Protein AF-0000000080186087 (afdb_homodimer)

Organism: NCBI:txid1233

Sequence (260 aa):
MANQFELRGHHIEVHYTIGGNPGFTALTYKDEFISRAFKPGDIHTDHTALGSLVSVRLVERSTDNYTVFAFLLPEIEVPPDQTGDFTTVGIHQEYKGKGSVSIPYSPLSIPTTWHPFVMHGTAKNVVVALMANQFELRGHHIEVHYTIGGNPGFTALTYKDEFISRAFKPGDIHTDHTALGSLVSVRLVERSTDNYTVFAFLLPEIEVPPDQTGDFTTVGIHQEYKGKGSVSIPYSPLSIPTTWHPFVMHGTAKNVVVAL

Secondary structure (DSSP, 8-state):
---EEEEEETTEEEEEE--SSGGG-EEEEE-SS-EEEE-GGG-EEEEETTEEEEEEEEE-SSSS-EEEEEEEE------TT-EEEEEEEEEEEEE--TTS--S---TTS--EEEEEEEEEEEEE------/---EEEEEETTEEEEEE--SSGGG-EEEEE-SS-EEEE-GGG-EEEEETTEEEEEEEEE-SSSS-EEEEEEEE------TT-EEEEEEEEEEEEE--TTS--S---TTS--EEEEEEEEEEEEE------

pLDDT: mean 82.55, std 17.37, range [38.22, 98.5]

Solvent-accessible surface area (backbone atoms only — not comparable to full-atom values): 13955 Å² total; per-residue (Å²): 99,44,32,35,36,40,38,39,38,93,70,30,40,37,40,39,35,56,40,85,61,81,83,49,28,38,36,37,42,33,46,93,84,48,74,48,75,40,50,53,92,53,54,44,77,30,76,46,98,79,25,34,39,37,34,37,73,50,73,49,81,93,53,76,39,39,33,36,40,33,35,47,42,60,77,47,45,25,59,77,87,35,77,36,79,49,58,32,43,35,36,40,40,36,37,45,38,77,83,72,60,74,66,85,52,60,90,56,41,67,56,49,48,66,48,61,42,63,26,43,31,39,30,24,20,71,87,72,81,128,97,43,31,34,36,41,36,37,38,92,69,29,40,36,40,38,34,58,41,73,72,89,78,50,30,37,37,36,42,32,46,93,83,48,76,48,76,40,51,56,93,54,53,43,76,30,77,43,98,76,25,34,39,38,35,38,71,53,72,50,84,91,54,76,40,40,32,35,41,32,34,48,42,62,78,46,46,26,59,76,88,35,78,36,79,48,58,32,44,34,36,39,39,35,38,46,39,76,84,73,60,73,66,85,53,55,90,58,40,67,55,47,48,67,49,60,42,63,24,44,30,40,30,23,20,71,87,72,81,130

Radius of gyration: 19.45 Å; Cα contacts (8 Å, |Δi|>4): 657; chains: 2; bounding box: 53×56×46 Å

Nearest PDB structures (foldseek):
  6agb-assembly1_G  TM=5.547E-01  e=6.966E+00  Saccharomyces cerevisiae S288C
  1vcy-assembly1_A  TM=4.066E-01  e=4.828E+00  Volvariella volvacea
  6yfu-assembly1_AA  TM=2.913E-01  e=2.859E+00  Wenzhou levi-like virus 4
  5jjd-assembly1_B  TM=2.018E-01  e=8.571E-01  Homo sapiens
  1wub-assembly1_A  TM=2.269E-01  e=1.881E+00  Thermus thermophilus

Structure (mmCIF, N/CA/C/O backbone):
data_AF-0000000080186087-model_v1
#
loop_
_entity.id
_entity.type
_entity.pdbx_description
1 polymer 'Uncharacterized protein'
#
loop_
_atom_site.group_PDB
_atom_site.id
_atom_site.type_symbol
_atom_site.label_atom_id
_atom_site.label_alt_id
_atom_site.label_comp_id
_atom_site.label_asym_id
_atom_site.label_entity_id
_atom_site.label_seq_id
_atom_site.pdbx_PDB_ins_code
_atom_site.Cartn_x
_atom_site.Cartn_y
_atom_site.Cartn_z
_atom_site.occupancy
_atom_site.B_iso_or_equiv
_atom_site.auth_seq_id
_atom_site.auth_comp_id
_atom_site.auth_asym_id
_atom_site.auth_atom_id
_atom_site.pdbx_PDB_model_num
ATOM 1 N N . MET A 1 1 ? 6.102 15.273 15.602 1 77.81 1 MET A N 1
ATOM 2 C CA . MET A 1 1 ? 5.504 14.516 14.5 1 77.81 1 MET A CA 1
ATOM 3 C C . MET A 1 1 ? 4.09 15.008 14.211 1 77.81 1 MET A C 1
ATOM 5 O O . MET A 1 1 ? 3.367 15.414 15.117 1 77.81 1 MET A O 1
ATOM 9 N N . ALA A 1 2 ? 3.781 14.961 12.977 1 86.75 2 ALA A N 1
ATOM 10 C CA . ALA A 1 2 ? 2.463 15.438 12.57 1 86.75 2 ALA A CA 1
ATOM 11 C C . ALA A 1 2 ? 1.358 14.539 13.117 1 86.75 2 ALA A C 1
ATOM 13 O O . ALA A 1 2 ? 1.547 13.328 13.258 1 86.75 2 ALA A O 1
ATOM 14 N N . ASN A 1 3 ? 0.205 15.172 13.492 1 89.94 3 ASN A N 1
ATOM 15 C CA . ASN A 1 3 ? -0.906 14.391 14.031 1 89.94 3 ASN A CA 1
ATOM 16 C C . ASN A 1 3 ? -2.219 14.734 13.328 1 89.94 3 ASN A C 1
ATOM 18 O O . ASN A 1 3 ? -3.271 14.195 13.68 1 89.94 3 ASN A O 1
ATOM 22 N N . GLN A 1 4 ? -2.215 15.609 12.5 1 92 4 GLN A N 1
ATOM 23 C CA . GLN A 1 4 ? -3.375 15.938 11.68 1 92 4 GLN A CA 1
ATOM 24 C C . GLN A 1 4 ? -3.033 15.875 10.195 1 92 4 GLN A C 1
ATOM 26 O O . GLN A 1 4 ? -2.02 16.438 9.766 1 92 4 GLN A O 1
ATOM 31 N N . PHE A 1 5 ? -3.918 15.312 9.453 1 94.62 5 PHE A N 1
ATOM 32 C CA . PHE A 1 5 ? -3.652 15.094 8.031 1 94.62 5 PHE A CA 1
ATOM 33 C C . PHE A 1 5 ? -4.906 15.336 7.203 1 94.62 5 PHE A C 1
ATOM 35 O O . PHE A 1 5 ? -6.008 14.961 7.609 1 94.62 5 PHE A O 1
ATOM 42 N N . GLU A 1 6 ? -4.73 15.977 6.125 1 96.38 6 GLU A N 1
ATOM 43 C CA . GLU A 1 6 ? -5.742 16.094 5.082 1 96.38 6 GLU A CA 1
ATOM 44 C C . GLU A 1 6 ? -5.234 15.555 3.75 1 96.38 6 GLU A C 1
ATOM 46 O O . GLU A 1 6 ? -4.18 15.969 3.268 1 96.38 6 GLU A O 1
ATOM 51 N N . LEU A 1 7 ? -5.953 14.633 3.213 1 97.81 7 LEU A N 1
ATOM 52 C CA . LEU A 1 7 ? -5.562 14.016 1.952 1 97.81 7 LEU A CA 1
ATOM 53 C C . LEU A 1 7 ? -6.641 14.211 0.891 1 97.81 7 LEU A C 1
ATOM 55 O O . LEU A 1 7 ? -7.832 14.133 1.189 1 97.81 7 LEU A O 1
ATOM 59 N N . ARG A 1 8 ? -6.141 14.438 -0.344 1 98.12 8 ARG A N 1
ATOM 60 C CA . ARG A 1 8 ? -7.035 14.547 -1.491 1 98.12 8 ARG A CA 1
ATOM 61 C C . ARG A 1 8 ? -6.465 13.82 -2.701 1 98.12 8 ARG A C 1
ATOM 63 O O . ARG A 1 8 ? -5.258 13.844 -2.939 1 98.12 8 ARG A O 1
ATOM 70 N N . GLY A 1 9 ? -7.324 13.234 -3.395 1 97.31 9 GLY A N 1
ATOM 71 C CA . GLY A 1 9 ? -6.965 12.531 -4.617 1 97.31 9 GLY A CA 1
ATOM 72 C C . GLY A 1 9 ? -8.078 11.641 -5.145 1 97.31 9 GLY A C 1
ATOM 73 O O . GLY A 1 9 ? -8.836 11.062 -4.363 1 97.31 9 GLY A O 1
ATOM 74 N N . HIS A 1 10 ? -8.195 11.555 -6.492 1 96.5 10 HIS A N 1
ATOM 75 C CA . HIS A 1 10 ? -9.164 10.672 -7.125 1 96.5 10 HIS A CA 1
ATOM 76 C C . HIS A 1 10 ? -10.578 10.969 -6.645 1 96.5 10 HIS A C 1
ATOM 78 O O . HIS A 1 10 ? -11.352 10.055 -6.344 1 96.5 10 HIS A O 1
ATOM 84 N N . HIS A 1 11 ? -10.93 12.211 -6.379 1 96.94 11 HIS A N 1
ATOM 85 C CA . HIS A 1 11 ? -12.227 12.711 -5.934 1 96.94 11 HIS A CA 1
ATOM 86 C C . HIS A 1 11 ? -12.547 12.234 -4.523 1 96.94 11 HIS A C 1
ATOM 88 O O . HIS A 1 11 ? -13.719 12.031 -4.18 1 96.94 11 HIS A O 1
ATOM 94 N N . ILE A 1 12 ? -11.477 11.953 -3.816 1 97.94 12 ILE A N 1
ATOM 95 C CA . ILE A 1 12 ? -11.609 11.516 -2.432 1 97.94 12 ILE A CA 1
ATOM 96 C C . ILE A 1 12 ? -10.953 12.531 -1.504 1 97.94 12 ILE A C 1
ATOM 98 O O . ILE A 1 12 ? -9.891 13.07 -1.817 1 97.94 12 ILE A O 1
ATOM 102 N N . GLU A 1 13 ? -11.602 12.766 -0.454 1 98.5 13 GLU A N 1
ATOM 103 C CA . GLU A 1 13 ? -11.047 13.594 0.618 1 98.5 13 GLU A CA 1
ATOM 104 C C . GLU A 1 13 ? -11 12.82 1.935 1 98.5 13 GLU A C 1
ATOM 106 O O . GLU A 1 13 ? -11.977 12.188 2.326 1 98.5 13 GLU A O 1
ATOM 111 N N . VAL A 1 14 ? -9.906 12.898 2.6 1 98.31 14 VAL A N 1
ATOM 112 C CA . VAL A 1 14 ? -9.719 12.211 3.873 1 98.31 14 VAL A CA 1
ATOM 113 C C . VAL A 1 14 ? -9.164 13.188 4.906 1 98.31 14 VAL A C 1
ATOM 115 O O . VAL A 1 14 ? -8.219 13.93 4.625 1 98.31 14 VAL A O 1
ATOM 118 N N . HIS A 1 15 ? -9.727 13.203 6.016 1 96.94 15 HIS A N 1
ATOM 119 C CA . HIS A 1 15 ? -9.188 13.883 7.184 1 96.94 15 HIS A CA 1
ATOM 120 C C . HIS A 1 15 ? -8.844 12.891 8.289 1 96.94 15 HIS A C 1
ATOM 122 O O . HIS A 1 15 ? -9.688 12.094 8.703 1 96.94 15 HIS A O 1
ATOM 128 N N . TYR A 1 16 ? -7.66 12.984 8.656 1 95.88 16 TYR A N 1
ATOM 129 C CA . TYR A 1 16 ? -7.184 12.047 9.664 1 95.88 16 TYR A CA 1
ATOM 130 C C . TYR A 1 16 ? -6.453 12.781 10.781 1 95.88 16 TYR A C 1
ATOM 132 O O . TYR A 1 16 ? -5.559 13.586 10.523 1 95.88 16 TYR A O 1
ATOM 140 N N . THR A 1 17 ? -6.84 12.484 11.992 1 92.19 17 THR A N 1
ATOM 141 C CA . THR A 1 17 ? -6.203 13.062 13.18 1 92.19 17 THR A CA 1
ATOM 142 C C . THR A 1 17 ? -5.785 11.969 14.156 1 92.19 17 THR A C 1
ATOM 144 O O . THR A 1 17 ? -6.547 11.031 14.414 1 92.19 17 THR A O 1
ATOM 147 N N . ILE A 1 18 ? -4.547 12.086 14.539 1 88.12 18 ILE A N 1
ATOM 148 C CA . ILE A 1 18 ? -4.02 11.16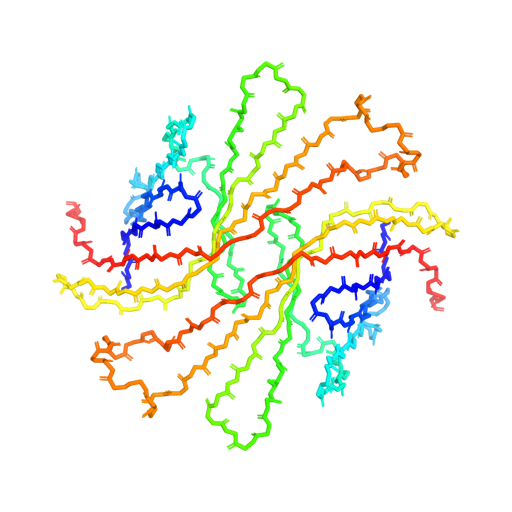4 15.539 1 88.12 18 ILE A CA 1
ATOM 149 C C . ILE A 1 18 ? -4.023 11.836 16.906 1 88.12 18 ILE A C 1
ATOM 151 O O . ILE A 1 18 ? -3.377 12.875 17.109 1 88.12 18 ILE A O 1
ATOM 155 N N . GLY A 1 19 ? -5.008 11.516 17.734 1 73.94 19 GLY A N 1
ATOM 156 C CA . GLY A 1 19 ? -5.207 12.188 19.016 1 73.94 19 GLY A CA 1
ATOM 157 C C . GLY A 1 19 ? -4.215 11.766 20.078 1 73.94 19 GLY A C 1
ATOM 158 O O . GLY A 1 19 ? -3.625 10.688 19.984 1 73.94 19 GLY A O 1
ATOM 159 N N . GLY A 1 20 ? -3.498 12.648 20.812 1 58.12 20 GLY A N 1
ATOM 160 C CA . GLY A 1 20 ? -2.744 12.383 22.031 1 58.12 20 GLY A CA 1
ATOM 161 C C . GLY A 1 20 ? -3.447 11.422 22.969 1 58.12 20 GLY A C 1
ATOM 162 O O . GLY A 1 20 ? -2.855 10.438 23.406 1 58.12 20 GLY A O 1
ATOM 163 N N . ASN A 1 21 ? -4.469 11.797 23.625 1 51.19 21 ASN A N 1
ATOM 164 C CA . ASN A 1 21 ? -5.195 10.859 24.469 1 51.19 21 ASN A CA 1
ATOM 165 C C . ASN A 1 21 ? -6.02 9.875 23.641 1 51.19 21 ASN A C 1
ATOM 167 O O . ASN A 1 21 ? -6.508 10.227 22.562 1 51.19 21 ASN A O 1
ATOM 171 N N . PRO A 1 22 ? -5.758 8.562 23.781 1 53.81 22 PRO A N 1
ATOM 172 C CA . PRO A 1 22 ? -6.383 7.508 22.984 1 53.81 22 PRO A CA 1
ATOM 173 C C . PRO A 1 22 ? -7.684 7.957 22.328 1 53.81 22 PRO A C 1
ATOM 175 O O . PRO A 1 22 ? -8 7.516 21.219 1 53.81 22 PRO A O 1
ATOM 178 N N . GLY A 1 23 ? -8.445 8.727 22.969 1 54.53 23 GLY A N 1
ATOM 179 C CA . GLY A 1 23 ? -9.844 8.898 22.609 1 54.53 23 GLY A CA 1
ATOM 180 C C . GLY A 1 23 ? -10.055 9.773 21.391 1 54.53 23 GLY A C 1
ATOM 181 O O . GLY A 1 23 ? -11.156 9.852 20.859 1 54.53 23 GLY A O 1
ATOM 182 N N . PHE A 1 24 ? -8.82 10.398 20.859 1 73.94 24 PHE A N 1
ATOM 183 C CA . PHE A 1 24 ? -9.312 11.375 19.891 1 73.94 24 PHE A CA 1
ATOM 184 C C . PHE A 1 24 ? -8.836 11.039 18.484 1 73.94 24 PHE A C 1
ATOM 186 O O . PHE A 1 24 ? -8.812 11.906 17.609 1 73.94 24 PHE A O 1
ATOM 193 N N . THR A 1 25 ? -8.469 9.859 18.156 1 87.12 25 THR A N 1
ATOM 194 C CA . THR A 1 25 ? -8.219 9.508 16.766 1 87.12 25 THR A CA 1
ATOM 195 C C . THR A 1 25 ? -9.516 9.484 15.961 1 87.12 25 THR A C 1
ATOM 197 O O . THR A 1 25 ? -10.523 8.945 16.422 1 87.12 25 THR A O 1
ATOM 200 N N . ALA A 1 26 ? -9.484 10.18 14.875 1 92.06 26 ALA A N 1
ATOM 201 C CA . ALA A 1 26 ? -10.672 10.227 14.016 1 92.06 26 ALA A CA 1
ATOM 202 C C . ALA A 1 26 ? -10.281 10.281 12.547 1 92.06 26 ALA A C 1
ATOM 204 O O . ALA A 1 26 ? -9.211 10.797 12.195 1 92.06 26 ALA A O 1
ATOM 205 N N . LEU A 1 27 ? -11.148 9.688 11.781 1 96.38 27 LEU A N 1
ATOM 206 C CA . LEU A 1 27 ? -10.953 9.695 10.336 1 96.38 27 LEU A CA 1
ATOM 207 C C . LEU A 1 27 ? -12.273 9.945 9.609 1 96.38 27 LEU A C 1
ATOM 209 O O . LEU A 1 27 ? -13.297 9.336 9.953 1 96.38 27 LEU A O 1
ATOM 213 N N . THR A 1 28 ? -12.242 10.898 8.75 1 97.25 28 THR A N 1
ATOM 214 C CA . THR A 1 28 ? -13.383 11.094 7.863 1 97.25 28 THR A CA 1
ATOM 215 C C . THR A 1 28 ? -13 10.805 6.414 1 97.25 28 THR A C 1
ATOM 217 O O . THR A 1 28 ? -11.93 11.211 5.957 1 97.25 28 THR A O 1
ATOM 220 N N . TYR A 1 29 ? -13.875 10.031 5.77 1 97.88 29 TYR A N 1
ATOM 221 C CA . TYR A 1 29 ? -13.758 9.703 4.355 1 97.88 29 TYR A CA 1
ATOM 222 C C . TYR A 1 29 ? -14.922 10.266 3.559 1 97.88 29 TYR A C 1
ATOM 224 O O . TYR A 1 29 ? -16.078 10.078 3.93 1 97.88 29 TYR A O 1
ATOM 232 N N . LYS A 1 30 ? -14.547 10.961 2.492 1 97.38 30 LYS A N 1
ATOM 233 C CA . LYS A 1 30 ? -15.578 11.5 1.606 1 97.38 30 LYS A CA 1
ATOM 234 C C . LYS A 1 30 ? -15.219 11.266 0.142 1 97.38 30 LYS A C 1
ATOM 236 O O . LYS A 1 30 ? -14.102 11.562 -0.284 1 97.38 30 LYS A O 1
ATOM 241 N N . ASP A 1 31 ? -16.141 10.625 -0.591 1 95.25 31 ASP A N 1
ATOM 242 C CA . ASP A 1 31 ? -16.031 10.594 -2.047 1 95.25 31 ASP A CA 1
ATOM 243 C C . ASP A 1 31 ? -17.297 11.172 -2.691 1 95.25 31 ASP A C 1
ATOM 245 O O . ASP A 1 31 ? -18.031 11.922 -2.055 1 95.25 31 ASP A O 1
ATOM 249 N N . GLU A 1 32 ? -17.484 10.961 -3.961 1 92.62 32 GLU A N 1
ATOM 250 C CA . GLU A 1 32 ? -18.609 11.547 -4.672 1 92.62 32 GLU A CA 1
ATOM 251 C C . GLU A 1 32 ? -19.938 10.977 -4.168 1 92.62 32 GLU A C 1
ATOM 253 O O . GLU A 1 32 ? -20.984 11.602 -4.32 1 92.62 32 GLU A O 1
ATOM 258 N N . PHE A 1 33 ? -19.844 9.906 -3.412 1 88.56 33 PHE A N 1
ATOM 259 C CA . PHE A 1 33 ? -21.078 9.188 -3.127 1 88.56 33 PHE A CA 1
ATOM 260 C C . PHE A 1 33 ? -21.312 9.094 -1.624 1 88.56 33 PHE A C 1
ATOM 262 O O . PHE A 1 33 ? -22.453 9.117 -1.168 1 88.56 33 PHE A O 1
ATOM 269 N N . ILE A 1 34 ? -20.203 9 -0.902 1 90.06 34 ILE A N 1
ATOM 270 C CA . ILE A 1 34 ? -20.422 8.742 0.517 1 90.06 34 ILE A CA 1
ATOM 271 C C . ILE A 1 34 ? -19.516 9.641 1.351 1 90.06 34 ILE A C 1
ATOM 273 O O . ILE A 1 34 ? -18.453 10.062 0.882 1 90.06 34 ILE A O 1
ATOM 277 N N . SER A 1 35 ? -19.938 10.023 2.545 1 94 35 SER A N 1
ATOM 278 C CA . SER A 1 35 ? -19.188 10.664 3.619 1 94 35 SER A CA 1
ATOM 279 C C . SER A 1 35 ? -19.312 9.875 4.922 1 94 35 SER A C 1
ATOM 281 O O . SER A 1 35 ? -20.406 9.688 5.438 1 94 35 SER A O 1
ATOM 283 N N . ARG A 1 36 ? -18.203 9.375 5.367 1 95 36 ARG A N 1
ATOM 284 C CA . ARG A 1 36 ? -18.219 8.516 6.551 1 95 36 ARG A CA 1
ATOM 285 C C . ARG A 1 36 ? -17.156 8.953 7.555 1 95 36 ARG A C 1
ATOM 287 O O . ARG A 1 36 ? -16.031 9.273 7.176 1 95 36 ARG A O 1
ATOM 294 N N . ALA A 1 37 ? -17.547 8.961 8.805 1 94.62 37 ALA A N 1
ATOM 295 C CA . ALA A 1 37 ? -16.625 9.18 9.906 1 94.62 37 ALA A CA 1
ATOM 296 C C . ALA A 1 37 ? -16.328 7.879 10.648 1 94.62 37 ALA A C 1
ATOM 298 O O . ALA A 1 37 ? -17.234 7.07 10.875 1 94.62 37 ALA A O 1
ATOM 299 N N . PHE A 1 38 ? -15.141 7.723 11.016 1 94.12 38 PHE A N 1
ATOM 300 C CA . PHE A 1 38 ? -14.719 6.508 11.703 1 94.12 38 PHE A CA 1
ATOM 301 C C . PHE A 1 38 ? -14.148 6.832 13.078 1 94.12 38 PHE A C 1
ATOM 303 O O . PHE A 1 38 ? -13.43 7.82 13.242 1 94.12 38 PHE A O 1
ATOM 310 N N . LYS A 1 39 ? -14.523 5.984 13.953 1 89.12 39 LYS A N 1
ATOM 311 C CA . LYS A 1 39 ? -14 6.086 15.312 1 89.12 39 LYS A CA 1
ATOM 312 C C . LYS A 1 39 ? -12.734 5.254 15.484 1 89.12 39 LYS A C 1
ATOM 314 O O . LYS A 1 39 ? -12.422 4.418 14.633 1 89.12 39 LYS A O 1
ATOM 319 N N . PRO A 1 40 ? -11.977 5.484 16.578 1 89 40 PRO A N 1
ATOM 320 C CA . PRO A 1 40 ? -10.703 4.797 16.781 1 89 40 PRO A CA 1
ATOM 321 C C . PRO A 1 40 ? -10.812 3.283 16.609 1 89 40 PRO A C 1
ATOM 323 O O . PRO A 1 40 ? -9.938 2.66 16 1 89 40 PRO A O 1
ATOM 326 N N . GLY A 1 41 ? -11.859 2.662 17.062 1 88.81 41 GLY A N 1
ATOM 327 C CA . GLY A 1 41 ? -12.023 1.22 16.984 1 88.81 41 GLY A CA 1
ATOM 328 C C . GLY A 1 41 ? -12.219 0.722 15.562 1 88.81 41 GLY A C 1
ATOM 329 O O . GLY A 1 41 ? -12.047 -0.467 15.289 1 88.81 41 GLY A O 1
ATOM 330 N N . ASP A 1 42 ? -12.508 1.638 14.633 1 91.38 42 ASP A N 1
ATOM 331 C CA . ASP A 1 42 ? -12.797 1.271 13.25 1 91.38 42 ASP A CA 1
ATOM 332 C C . ASP A 1 42 ? -11.586 1.536 12.352 1 91.38 42 ASP A C 1
ATOM 334 O O . ASP A 1 42 ? -11.594 1.182 11.172 1 91.38 42 ASP A O 1
ATOM 338 N N . ILE A 1 43 ? -10.617 2.191 12.922 1 94.12 43 ILE A N 1
ATOM 339 C CA . ILE A 1 43 ? -9.43 2.582 12.164 1 94.12 43 ILE A CA 1
ATOM 340 C C . ILE A 1 43 ? -8.289 1.615 12.461 1 94.12 43 ILE A C 1
ATOM 342 O O . ILE A 1 43 ? -7.918 1.419 13.617 1 94.12 43 ILE A O 1
ATOM 346 N N . HIS A 1 44 ? -7.781 0.986 11.43 1 94.75 44 HIS A N 1
ATOM 347 C CA . HIS A 1 44 ? -6.641 0.088 11.555 1 94.75 44 HIS A CA 1
ATOM 348 C C . HIS A 1 44 ? -5.352 0.762 11.094 1 94.7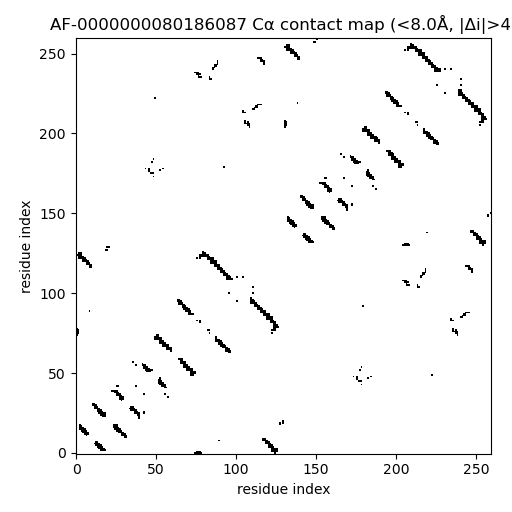5 44 HIS A C 1
ATOM 350 O O . HIS A 1 44 ? -5.324 1.398 10.039 1 94.75 44 HIS A O 1
ATOM 356 N N . THR A 1 45 ? -4.34 0.667 11.891 1 94.38 45 THR A N 1
ATOM 357 C CA . THR A 1 45 ? -3.041 1.222 11.531 1 94.38 45 THR A CA 1
ATOM 358 C C . THR A 1 45 ? -1.95 0.161 11.641 1 94.38 45 THR A C 1
ATOM 360 O O . THR A 1 45 ? -1.748 -0.423 12.703 1 94.38 45 THR A O 1
ATOM 363 N N . ASP A 1 46 ? -1.283 -0.111 10.531 1 94.62 46 ASP A N 1
ATOM 364 C CA . ASP A 1 46 ? -0.165 -1.049 10.477 1 94.62 46 ASP A CA 1
ATOM 365 C C . ASP A 1 46 ? 1.141 -0.329 10.148 1 94.62 46 ASP A C 1
ATOM 367 O O . ASP A 1 46 ? 1.214 0.419 9.172 1 94.62 46 ASP A O 1
ATOM 371 N N . HIS A 1 47 ? 2.15 -0.55 10.938 1 93 47 HIS A N 1
ATOM 372 C CA . HIS A 1 47 ? 3.457 0.019 10.625 1 93 47 HIS A CA 1
ATOM 373 C C . HIS A 1 47 ? 4.203 -0.839 9.609 1 93 47 HIS A C 1
ATOM 375 O O . HIS A 1 47 ? 4.289 -2.059 9.766 1 93 47 HIS A O 1
ATOM 381 N N . THR A 1 48 ? 4.664 -0.178 8.5 1 92.62 48 THR A N 1
ATOM 382 C CA . THR A 1 48 ? 5.379 -0.869 7.434 1 92.62 48 THR A CA 1
ATOM 383 C C . THR A 1 48 ? 6.68 -0.143 7.098 1 92.62 48 THR A C 1
ATOM 385 O O . THR A 1 48 ? 6.945 0.938 7.621 1 92.62 48 THR A O 1
ATOM 388 N N . ALA A 1 49 ? 7.461 -0.753 6.219 1 86.81 49 ALA A N 1
ATOM 389 C CA . ALA A 1 49 ? 8.711 -0.149 5.758 1 86.81 49 ALA A CA 1
ATOM 390 C C . ALA A 1 49 ? 8.438 1.139 4.984 1 86.81 49 ALA A C 1
ATOM 392 O O . ALA A 1 49 ? 9.328 1.988 4.855 1 86.81 49 ALA A O 1
ATOM 393 N N . LEU A 1 50 ? 7.191 1.324 4.488 1 90.31 50 LEU A N 1
ATOM 394 C CA . LEU A 1 50 ? 6.848 2.492 3.682 1 90.31 50 LEU A CA 1
ATOM 395 C C . LEU A 1 50 ? 6.176 3.561 4.535 1 90.31 50 LEU A C 1
ATOM 397 O O . LEU A 1 50 ? 5.805 4.621 4.027 1 90.31 50 LEU A O 1
ATOM 401 N N . GLY A 1 51 ? 6.035 3.334 5.781 1 90.44 51 GLY A N 1
ATOM 402 C CA . GLY A 1 51 ? 5.262 4.168 6.688 1 90.44 51 GLY A CA 1
ATOM 403 C C . GLY A 1 51 ? 4.082 3.441 7.309 1 90.44 51 GLY A C 1
ATOM 404 O O . GLY A 1 51 ? 4.07 2.211 7.371 1 90.44 51 GLY A O 1
ATOM 405 N N . SER A 1 52 ? 3.137 4.195 7.84 1 93.62 52 SER A N 1
ATOM 406 C CA . SER A 1 52 ? 1.951 3.592 8.438 1 93.62 52 SER A CA 1
ATOM 407 C C . SER A 1 52 ? 0.853 3.389 7.398 1 93.62 52 SER A C 1
ATOM 409 O O . SER A 1 52 ? 0.522 4.309 6.648 1 93.62 52 SER A O 1
ATOM 411 N N . LEU A 1 53 ? 0.403 2.154 7.316 1 96.75 53 LEU A N 1
ATOM 412 C CA . LEU A 1 53 ? -0.782 1.876 6.512 1 96.75 53 LEU A CA 1
ATOM 413 C C . LEU A 1 53 ? -2.053 2.037 7.344 1 96.75 53 LEU A C 1
ATOM 415 O O . LEU A 1 53 ? -2.277 1.285 8.297 1 96.75 53 LEU A O 1
ATOM 419 N N . VAL A 1 54 ? -2.883 3.012 7.004 1 96.88 54 VAL A N 1
ATOM 420 C CA . VAL A 1 54 ? -4.145 3.273 7.684 1 96.88 54 VAL A CA 1
ATOM 421 C C . VAL A 1 54 ? -5.309 2.783 6.828 1 96.88 54 VAL A C 1
ATOM 423 O O . VAL A 1 54 ? -5.379 3.082 5.633 1 96.88 54 VAL A O 1
ATOM 426 N N . SER A 1 55 ? -6.199 1.986 7.398 1 97.12 55 SER A N 1
ATOM 427 C CA . SER A 1 55 ? -7.285 1.429 6.594 1 97.12 55 SER A CA 1
ATOM 428 C C . SER A 1 55 ? -8.609 1.479 7.348 1 97.12 55 SER A C 1
ATOM 430 O O . SER A 1 55 ? -8.633 1.413 8.578 1 97.12 55 SER A O 1
ATOM 432 N N . VAL A 1 56 ? -9.672 1.646 6.625 1 95.69 56 VAL A N 1
ATOM 433 C CA . VAL A 1 56 ? -11.039 1.62 7.133 1 95.69 56 VAL A CA 1
ATOM 434 C C . VAL A 1 56 ? -11.922 0.829 6.172 1 95.69 56 VAL A C 1
ATOM 436 O O . VAL A 1 56 ? -11.648 0.758 4.973 1 95.69 56 VAL A O 1
ATOM 439 N N . ARG A 1 57 ? -12.922 0.217 6.68 1 92.88 57 ARG A N 1
ATOM 440 C CA . ARG A 1 57 ? -13.906 -0.482 5.863 1 92.88 57 ARG A CA 1
ATOM 441 C C . ARG A 1 57 ? -15.062 0.442 5.484 1 92.88 57 ARG A C 1
ATOM 443 O O . ARG A 1 57 ? -15.711 1.021 6.359 1 92.88 57 ARG A O 1
ATOM 450 N N . LEU A 1 58 ? -15.297 0.67 4.109 1 91.56 58 LEU A N 1
ATOM 451 C CA . LEU A 1 58 ? -16.359 1.53 3.619 1 91.56 58 LEU A CA 1
ATOM 452 C C . LEU A 1 58 ? -17.656 0.738 3.43 1 91.56 58 LEU A C 1
ATOM 454 O O . LEU A 1 58 ? -17.672 -0.251 2.693 1 91.56 58 LEU A O 1
ATOM 458 N N . VAL A 1 59 ? -18.156 -0.025 4.363 1 72.38 59 VAL A N 1
ATOM 459 C CA . VAL A 1 59 ? -19.344 -0.853 4.23 1 72.38 59 VAL A CA 1
ATOM 460 C C . VAL A 1 59 ? -20.359 -0.15 3.34 1 72.38 59 VAL A C 1
ATOM 462 O O . VAL A 1 59 ? -20.75 0.995 3.6 1 72.38 59 VAL A O 1
ATOM 465 N N . GLU A 1 60 ? -20.359 -0.55 2.137 1 59.53 60 GLU A N 1
ATOM 466 C CA . GLU A 1 60 ? -21.578 -0.158 1.432 1 59.53 60 GLU A CA 1
ATOM 467 C C . GLU A 1 60 ? -22.781 -0.983 1.896 1 59.53 60 GLU A C 1
ATOM 469 O O . GLU A 1 60 ? -22.609 -2.111 2.365 1 59.53 60 GLU A O 1
ATOM 474 N N . ARG A 1 61 ? -23.922 -0.34 2.07 1 54 61 ARG A N 1
ATOM 475 C CA . ARG A 1 61 ? -25.172 -0.911 2.562 1 54 61 ARG A CA 1
ATOM 476 C C . ARG A 1 61 ? -25.281 -2.385 2.188 1 54 61 ARG A C 1
ATOM 478 O O . ARG A 1 61 ? -24.906 -3.26 2.963 1 54 61 ARG A O 1
ATOM 485 N N . SER A 1 62 ? -26.203 -2.725 1.479 1 51.44 62 SER A N 1
ATOM 486 C CA . SER A 1 62 ? -27.047 -3.904 1.313 1 51.44 62 SER A CA 1
ATOM 487 C C . SER A 1 62 ? -26.297 -5.035 0.629 1 51.44 62 SER A C 1
ATOM 489 O O . SER A 1 62 ? -26.828 -6.129 0.448 1 51.44 62 SER A O 1
ATOM 491 N N . THR A 1 63 ? -24.953 -4.762 0.105 1 60.62 63 THR A N 1
ATOM 492 C CA . THR A 1 63 ? -24.516 -5.809 -0.808 1 60.62 63 THR A CA 1
ATOM 493 C C . THR A 1 63 ? -23.391 -6.629 -0.179 1 60.62 63 THR A C 1
ATOM 495 O O . THR A 1 63 ? -22.812 -6.23 0.839 1 60.62 63 THR A O 1
ATOM 498 N N . ASP A 1 64 ? -23.219 -7.898 -0.533 1 65.25 64 ASP A N 1
ATOM 499 C CA . ASP A 1 64 ? -22.172 -8.852 -0.188 1 65.25 64 ASP A CA 1
ATOM 500 C C . ASP A 1 64 ? -20.781 -8.305 -0.538 1 65.25 64 ASP A C 1
ATOM 502 O O . ASP A 1 64 ? -19.766 -8.883 -0.159 1 65.25 64 ASP A O 1
ATOM 506 N N . ASN A 1 65 ? -20.812 -7.082 -1.155 1 73.31 65 ASN A N 1
ATOM 507 C CA . ASN A 1 65 ? -19.547 -6.461 -1.561 1 73.31 65 ASN A CA 1
ATOM 508 C C . ASN A 1 65 ? -19.078 -5.43 -0.538 1 73.31 65 ASN A C 1
ATOM 510 O O . ASN A 1 65 ? -19.891 -4.738 0.075 1 73.31 65 ASN A O 1
ATOM 514 N N . TYR A 1 66 ? -17.828 -5.5 -0.127 1 80.19 66 TYR A N 1
ATOM 515 C CA . TYR A 1 66 ? -17.328 -4.395 0.684 1 80.19 66 TYR A CA 1
ATOM 516 C C . TYR A 1 66 ? -16 -3.881 0.144 1 80.19 66 TYR A C 1
ATOM 518 O O . TYR A 1 66 ? -15.32 -4.578 -0.613 1 80.19 66 TYR A O 1
ATOM 526 N N . THR A 1 67 ? -15.812 -2.639 0.435 1 88.94 67 THR A N 1
ATOM 527 C CA . THR A 1 67 ? -14.602 -1.943 0.014 1 88.94 67 THR A CA 1
ATOM 528 C C . THR A 1 67 ? -13.773 -1.514 1.224 1 88.94 67 THR A C 1
ATOM 530 O O . THR A 1 67 ? -14.328 -1.051 2.225 1 88.94 67 THR A O 1
ATOM 533 N N . VAL A 1 68 ? -12.547 -1.779 1.144 1 92.25 68 VAL A N 1
ATOM 534 C CA . VAL A 1 68 ? -11.602 -1.238 2.113 1 92.25 68 VAL A CA 1
ATOM 535 C C . VAL A 1 68 ? -10.805 -0.098 1.479 1 92.25 68 VAL A C 1
ATOM 537 O O . VAL A 1 68 ? -10.297 -0.232 0.365 1 92.25 68 VAL A O 1
ATOM 540 N N . PHE A 1 69 ? -10.867 1.016 2.16 1 95.81 69 PHE A N 1
ATOM 541 C CA . PHE A 1 69 ? -9.984 2.115 1.781 1 95.81 69 PHE A CA 1
ATOM 542 C C . PHE A 1 69 ? -8.766 2.17 2.691 1 95.81 69 PHE A C 1
ATOM 544 O O . PHE A 1 69 ? -8.883 2.014 3.908 1 95.81 69 PHE A O 1
ATOM 551 N N . ALA A 1 70 ? -7.621 2.361 2.096 1 97.75 70 ALA A N 1
ATOM 552 C CA . ALA A 1 70 ? -6.379 2.486 2.854 1 97.75 70 ALA A CA 1
ATOM 553 C C . ALA A 1 70 ? -5.473 3.561 2.254 1 97.75 70 ALA A C 1
ATOM 555 O O . ALA A 1 70 ? -5.602 3.898 1.075 1 97.75 70 ALA A O 1
ATOM 556 N N . PHE A 1 71 ? -4.586 4.121 3.062 1 97.81 71 PHE A N 1
ATOM 557 C CA . PHE A 1 71 ? -3.549 5.023 2.578 1 97.81 71 PHE A CA 1
ATOM 558 C C . PHE A 1 71 ? -2.271 4.871 3.395 1 97.81 71 P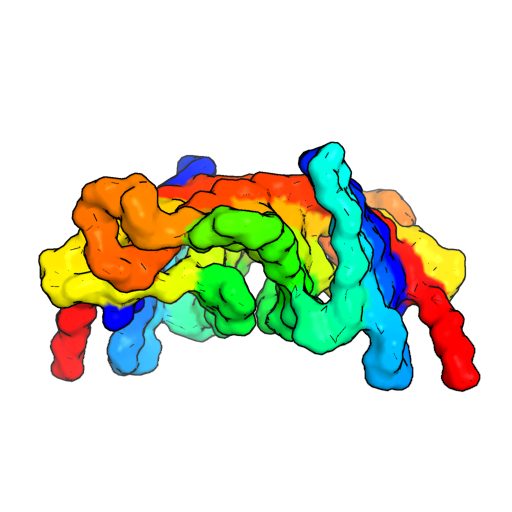HE A C 1
ATOM 560 O O . PHE A 1 71 ? -2.316 4.453 4.555 1 97.81 71 PHE A O 1
ATOM 567 N N . LEU A 1 72 ? -1.189 5.156 2.746 1 95.75 72 LEU A N 1
ATOM 568 C CA . LEU A 1 72 ? 0.101 5.145 3.426 1 95.75 72 LEU A CA 1
ATOM 569 C C . LEU A 1 72 ? 0.442 6.523 3.977 1 95.75 72 LEU A C 1
ATOM 571 O O . LEU A 1 72 ? 0.274 7.531 3.285 1 95.75 72 LEU A O 1
ATOM 575 N N . LEU A 1 73 ? 0.821 6.535 5.199 1 91.62 73 LEU A N 1
ATOM 576 C CA . LEU A 1 73 ? 1.271 7.77 5.836 1 91.62 73 LEU A CA 1
ATOM 577 C C . LEU A 1 73 ? 2.77 7.719 6.117 1 91.62 73 LEU A C 1
ATOM 579 O O . LEU A 1 73 ? 3.215 6.988 7.004 1 91.62 73 LEU A O 1
ATOM 583 N N . PRO A 1 74 ? 3.537 8.461 5.289 1 84.56 74 PRO A N 1
ATOM 584 C CA . PRO A 1 74 ? 4.965 8.531 5.605 1 84.56 74 PRO A CA 1
ATOM 585 C C . PRO A 1 74 ? 5.242 9.227 6.934 1 84.56 74 PRO A C 1
ATOM 587 O O . PRO A 1 74 ? 4.355 9.883 7.488 1 84.56 74 PRO A O 1
ATOM 590 N N . GLU A 1 75 ? 6.387 9 7.496 1 77.88 75 GLU A N 1
ATOM 591 C CA . GLU A 1 75 ? 6.777 9.75 8.68 1 77.88 75 GLU A CA 1
ATOM 592 C C . GLU A 1 75 ? 7.105 11.203 8.328 1 77.88 75 GLU A C 1
ATOM 594 O O . GLU A 1 75 ? 8.078 11.469 7.625 1 77.88 75 GLU A O 1
ATOM 599 N N . ILE A 1 76 ? 6.273 12.062 8.742 1 78.62 76 ILE A N 1
ATOM 600 C CA . ILE A 1 76 ? 6.426 13.477 8.391 1 78.62 76 ILE A CA 1
ATOM 601 C C . ILE A 1 76 ? 6.695 14.297 9.648 1 78.62 76 ILE A C 1
ATOM 603 O O . ILE A 1 76 ? 5.914 14.25 10.602 1 78.62 76 ILE A O 1
ATOM 607 N N . GLU A 1 77 ? 7.793 14.898 9.688 1 79.75 77 GLU A N 1
ATOM 608 C CA . GLU A 1 77 ? 8.094 15.852 10.758 1 79.75 77 GLU A CA 1
ATOM 609 C C . GLU A 1 77 ? 7.699 17.266 10.352 1 79.75 77 GLU A C 1
ATOM 611 O O . GLU A 1 77 ? 8.18 17.797 9.344 1 79.75 77 GLU A O 1
ATOM 616 N N . VAL A 1 78 ? 6.809 17.797 11.07 1 79.69 78 VAL A N 1
ATOM 617 C CA . VAL A 1 78 ? 6.359 19.172 10.836 1 79.69 78 VAL A CA 1
ATOM 618 C C . VAL A 1 78 ? 6.551 20 12.102 1 79.69 78 VAL A C 1
ATOM 620 O O . VAL A 1 78 ? 6.086 19.609 13.18 1 79.69 78 VAL A O 1
ATOM 623 N N . PRO A 1 79 ? 7.332 21.031 11.984 1 79.31 79 PRO A N 1
ATOM 624 C CA . PRO A 1 79 ? 7.41 21.922 13.148 1 79.31 79 PRO A CA 1
ATOM 625 C C . PRO A 1 79 ? 6.039 22.391 13.625 1 79.31 79 PRO A C 1
ATOM 627 O O . PRO A 1 79 ? 5.082 22.406 12.844 1 79.31 79 PRO A O 1
ATOM 630 N N . PRO A 1 80 ? 5.988 22.656 14.953 1 79.94 80 PRO A N 1
ATOM 631 C CA . PRO A 1 80 ? 4.715 23.172 15.469 1 79.94 80 PRO A CA 1
ATOM 632 C C . PRO A 1 80 ? 4.203 24.375 14.672 1 79.94 80 PRO A C 1
ATOM 634 O O . PRO A 1 80 ? 4.992 25.219 14.242 1 79.94 80 PRO A O 1
ATOM 637 N N . ASP A 1 81 ? 2.895 24.438 14.469 1 79.25 81 ASP A N 1
ATOM 638 C CA . ASP A 1 81 ? 2.188 25.547 13.836 1 79.25 81 ASP A CA 1
ATOM 639 C C . ASP A 1 81 ? 2.561 25.672 12.359 1 79.25 81 ASP A C 1
ATOM 641 O O . ASP A 1 81 ? 2.459 26.75 11.773 1 79.25 81 ASP A O 1
ATOM 645 N N . GLN A 1 82 ? 3.189 24.703 11.836 1 83.25 82 GLN A N 1
ATOM 646 C CA . GLN A 1 82 ? 3.463 24.688 10.398 1 83.25 82 GLN A CA 1
ATOM 647 C C . GLN A 1 82 ? 2.711 23.547 9.719 1 83.25 82 GLN A C 1
ATOM 649 O O . GLN A 1 82 ? 2.209 22.641 10.383 1 83.25 82 GLN A O 1
ATOM 654 N N . THR A 1 83 ? 2.555 23.812 8.398 1 86.88 83 THR A N 1
ATOM 655 C CA . THR A 1 83 ? 1.932 22.797 7.555 1 86.88 83 THR A CA 1
ATOM 656 C C . THR A 1 83 ? 2.934 22.234 6.547 1 86.88 83 THR A C 1
ATOM 6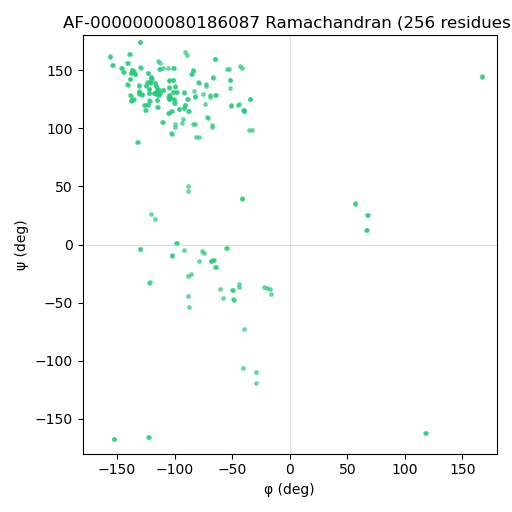58 O O . THR A 1 83 ? 3.713 22.984 5.957 1 86.88 83 THR A O 1
ATOM 661 N N . GLY A 1 84 ? 3.051 20.938 6.449 1 87.69 84 GLY A N 1
ATOM 662 C CA . GLY A 1 84 ? 3.891 20.297 5.453 1 87.69 84 GLY A CA 1
ATOM 663 C C . GLY A 1 84 ? 3.096 19.578 4.379 1 87.69 84 GLY A C 1
ATOM 664 O O . GLY A 1 84 ? 2.133 18.859 4.676 1 87.69 84 GLY A O 1
ATOM 665 N N . ASP A 1 85 ? 3.467 19.812 3.123 1 89.31 85 ASP A N 1
ATOM 666 C CA . ASP A 1 85 ? 2.859 19.094 2.006 1 89.31 85 ASP A CA 1
ATOM 667 C C . ASP A 1 85 ? 3.549 17.75 1.774 1 89.31 85 ASP A C 1
ATOM 669 O O . ASP A 1 85 ? 4.746 17.609 2.029 1 89.31 85 ASP A O 1
ATOM 673 N N . PHE A 1 86 ? 2.758 16.844 1.351 1 87.88 86 PHE A N 1
ATOM 674 C CA . PHE A 1 86 ? 3.336 15.547 0.997 1 87.88 86 PHE A CA 1
ATOM 675 C C . PHE A 1 86 ? 2.449 14.812 -0.002 1 87.88 86 PHE A C 1
ATOM 677 O O . PHE A 1 86 ? 1.328 15.25 -0.28 1 87.88 86 PHE A O 1
ATOM 684 N N . THR A 1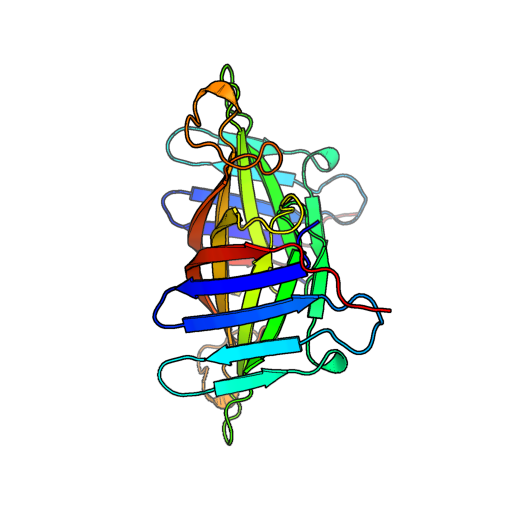 87 ? 3.01 13.836 -0.678 1 91.62 87 THR A N 1
ATOM 685 C CA . THR A 1 87 ? 2.248 12.914 -1.519 1 91.62 87 THR A CA 1
ATOM 686 C C . THR A 1 87 ? 2.264 11.508 -0.934 1 91.62 87 THR A C 1
ATOM 688 O O . THR A 1 87 ? 3.158 11.164 -0.159 1 91.62 87 THR A O 1
ATOM 691 N N . THR A 1 88 ? 1.271 10.859 -1.208 1 94.62 88 THR A N 1
ATOM 692 C CA . THR A 1 88 ? 1.197 9.469 -0.784 1 94.62 88 THR A CA 1
ATOM 693 C C . THR A 1 88 ? 0.301 8.664 -1.722 1 94.62 88 THR A C 1
ATOM 695 O O . THR A 1 88 ? 0.018 9.094 -2.84 1 94.62 88 THR A O 1
ATOM 698 N N . VAL A 1 89 ? -0.036 7.43 -1.237 1 96.88 89 VAL A N 1
ATOM 699 C CA . VAL A 1 89 ? -0.848 6.523 -2.043 1 96.88 89 VAL A CA 1
ATOM 700 C C . VAL A 1 89 ? -2.113 6.145 -1.277 1 96.88 89 VAL A C 1
ATOM 702 O O . VAL A 1 89 ? -2.057 5.832 -0.086 1 96.88 89 VAL A O 1
ATOM 705 N N . GLY A 1 90 ? -3.217 6.285 -1.971 1 98 90 GLY A N 1
ATOM 706 C CA . GLY A 1 90 ? -4.457 5.66 -1.544 1 98 90 GLY A CA 1
ATOM 707 C C . GLY A 1 90 ? -4.777 4.387 -2.305 1 98 90 GLY A C 1
ATOM 708 O O . GLY A 1 90 ? -4.348 4.215 -3.447 1 98 90 GLY A O 1
ATOM 709 N N . ILE A 1 91 ? -5.504 3.471 -1.656 1 97.44 91 ILE A N 1
ATOM 710 C CA . ILE A 1 91 ? -5.871 2.191 -2.256 1 97.44 91 ILE A CA 1
ATOM 711 C C . ILE A 1 91 ? -7.324 1.863 -1.925 1 97.44 91 ILE A C 1
ATOM 713 O O . ILE A 1 91 ? -7.723 1.879 -0.757 1 97.44 91 ILE A O 1
ATOM 717 N N . HIS A 1 92 ? -8.133 1.63 -2.975 1 95.56 92 HIS A N 1
ATOM 718 C CA . HIS A 1 92 ? -9.406 0.952 -2.797 1 95.56 92 HIS A CA 1
ATOM 719 C C . HIS A 1 92 ? -9.289 -0.539 -3.098 1 95.56 92 HIS A C 1
ATOM 721 O O . HIS A 1 92 ? -8.914 -0.924 -4.207 1 95.56 92 HIS A O 1
ATOM 727 N N . GLN A 1 93 ? -9.508 -1.314 -2.129 1 92.31 93 GLN A N 1
ATOM 728 C CA . GLN A 1 93 ? -9.617 -2.76 -2.299 1 92.31 93 GLN A CA 1
ATOM 729 C C . GLN A 1 93 ? -11.078 -3.209 -2.258 1 92.31 93 GLN A C 1
ATOM 731 O O . GLN A 1 93 ? -11.734 -3.107 -1.22 1 92.31 93 GLN A O 1
ATOM 736 N N . GLU A 1 94 ? -11.562 -3.713 -3.338 1 88.88 94 GLU A N 1
ATOM 737 C CA . GLU A 1 94 ? -12.961 -4.133 -3.422 1 88.88 94 GLU A CA 1
ATOM 738 C C . GLU A 1 94 ? -13.086 -5.652 -3.354 1 88.88 94 GLU A C 1
ATOM 740 O O . GLU A 1 94 ? -12.422 -6.367 -4.109 1 88.88 94 GLU A O 1
ATOM 745 N N . TYR A 1 95 ? -13.859 -6.113 -2.471 1 82.06 95 TYR A N 1
ATOM 746 C CA . TYR A 1 95 ? -14.18 -7.531 -2.328 1 82.06 95 TYR A CA 1
ATOM 747 C C . TYR A 1 95 ? -15.539 -7.852 -2.936 1 82.06 95 TYR A C 1
ATOM 749 O O . TYR A 1 95 ? -16.516 -7.156 -2.668 1 82.06 95 TYR A O 1
ATOM 757 N N . LYS A 1 96 ? -15.484 -8.797 -3.816 1 75.25 96 LYS A N 1
ATOM 758 C CA . LYS A 1 96 ? -16.75 -9.234 -4.406 1 75.25 96 LYS A CA 1
ATOM 759 C C . LYS A 1 96 ? -17.172 -10.586 -3.848 1 75.25 96 LYS A C 1
ATOM 761 O O . LYS A 1 96 ? -16.344 -11.492 -3.693 1 75.25 96 LYS A O 1
ATOM 766 N N . GLY A 1 97 ? -18.234 -10.609 -3.125 1 63.16 97 GLY A N 1
ATOM 767 C CA . GLY A 1 97 ? -18.781 -11.844 -2.58 1 63.16 97 GLY A CA 1
ATOM 768 C C . GLY A 1 97 ? -18.781 -12.984 -3.576 1 63.16 97 GLY A C 1
ATOM 769 O O . GLY A 1 97 ? -18.609 -12.773 -4.773 1 63.16 97 GLY A O 1
ATOM 770 N N . LYS A 1 98 ? -18.734 -14.25 -3.047 1 55.69 98 LYS A N 1
ATOM 771 C CA . LYS A 1 98 ? -18.781 -15.523 -3.754 1 55.69 98 LYS A CA 1
ATOM 772 C C . LYS A 1 98 ? -19.859 -15.516 -4.836 1 55.69 98 LYS A C 1
ATOM 774 O O . LYS A 1 98 ? -19.766 -16.266 -5.809 1 55.69 98 LYS A O 1
ATOM 779 N N . GLY A 1 99 ? -20.938 -14.906 -4.613 1 48.91 99 GLY A N 1
ATOM 780 C CA . GLY A 1 99 ? -21.969 -15.141 -5.605 1 48.91 99 GLY A CA 1
ATOM 781 C C . GLY A 1 99 ? -21.578 -14.711 -7.004 1 48.91 99 GLY A C 1
ATOM 782 O O . GLY A 1 99 ? -22.188 -15.133 -7.988 1 48.91 99 GLY A O 1
ATOM 783 N N . SER A 1 100 ? -20.938 -13.703 -7.164 1 45.66 100 SER A N 1
ATOM 784 C CA . SER A 1 100 ? -20.859 -13.188 -8.523 1 45.66 100 SER A CA 1
ATOM 785 C C . SER A 1 100 ? -19.688 -13.805 -9.289 1 45.66 100 SER A C 1
ATOM 787 O O . SER A 1 100 ? -19.484 -13.516 -10.469 1 45.66 100 SER A O 1
ATOM 789 N N . VAL A 1 101 ? -18.703 -14.188 -8.602 1 44.03 101 VAL A N 1
ATOM 790 C CA . VAL A 1 101 ? -17.547 -14.602 -9.414 1 44.03 101 VAL A CA 1
ATOM 791 C C . VAL A 1 101 ? -17.75 -16.031 -9.898 1 44.03 101 VAL A C 1
ATOM 793 O O . VAL A 1 101 ? -17.875 -16.953 -9.094 1 44.03 101 VAL A O 1
ATOM 796 N N . SER A 1 102 ? -18.312 -16.219 -11.062 1 38.94 102 SER A N 1
ATOM 797 C CA . SER A 1 102 ? -18.391 -17.484 -11.766 1 38.94 102 SER A CA 1
ATOM 798 C C . SER A 1 102 ? -17.031 -18.172 -11.82 1 38.94 102 SER A C 1
ATOM 800 O O . SER A 1 102 ? -16.906 -19.281 -12.359 1 38.94 102 SER A O 1
ATOM 802 N N . ILE A 1 103 ? -15.977 -17.375 -12.188 1 39.31 103 ILE A N 1
ATOM 803 C CA . ILE A 1 103 ? -14.859 -18.203 -12.625 1 39.31 103 ILE A CA 1
ATOM 804 C C . ILE A 1 103 ? -14.352 -19.047 -11.453 1 39.31 103 ILE A C 1
ATOM 806 O O . ILE A 1 103 ? -14.312 -18.578 -10.32 1 39.31 103 ILE A O 1
ATOM 810 N N . PRO A 1 104 ? -14.25 -20.375 -11.758 1 38.31 104 PRO A N 1
ATOM 811 C CA . PRO A 1 104 ? -13.766 -21.328 -10.75 1 38.31 104 PRO A CA 1
ATOM 812 C C . PRO A 1 104 ? -12.586 -20.781 -9.945 1 38.31 104 PRO A C 1
ATOM 814 O O . PRO A 1 104 ? -11.445 -20.828 -10.414 1 38.31 104 PRO A O 1
ATOM 817 N N . TYR A 1 105 ? -12.672 -19.531 -9.625 1 43.41 105 TYR A N 1
ATOM 818 C CA . TYR A 1 105 ? -11.594 -19.203 -8.703 1 43.41 105 TYR A CA 1
ATOM 819 C C . TYR A 1 105 ? -11.453 -20.266 -7.621 1 43.41 105 TYR A C 1
ATOM 821 O O . TYR A 1 105 ? -12.43 -20.922 -7.266 1 43.41 105 TYR A O 1
ATOM 829 N N . SER A 1 106 ? -10.367 -20.828 -7.578 1 44.66 106 SER A N 1
ATOM 830 C CA . SER A 1 106 ? -10.273 -21.734 -6.445 1 44.66 106 SER A CA 1
ATOM 831 C C . SER A 1 106 ? -11.031 -21.203 -5.234 1 44.66 106 SER A C 1
ATOM 833 O O . SER A 1 106 ? -11.117 -19.984 -5.047 1 44.66 106 SER A O 1
ATOM 835 N N . PRO A 1 107 ? -11.93 -21.938 -4.664 1 42.72 107 PRO A N 1
ATOM 836 C CA . PRO A 1 107 ? -12.75 -21.609 -3.498 1 42.72 107 PRO A CA 1
ATOM 837 C C . PRO A 1 107 ? -12.203 -20.438 -2.701 1 42.72 107 PRO A C 1
ATOM 839 O O . PRO A 1 107 ? -12.969 -19.734 -2.031 1 42.72 107 PRO A O 1
ATOM 842 N N . LEU A 1 108 ? -10.891 -20.281 -2.52 1 49.16 108 LEU A N 1
ATOM 843 C CA . LEU A 1 108 ? -10.383 -19.656 -1.306 1 49.16 108 LEU A CA 1
ATOM 844 C C . LEU A 1 108 ? -10.32 -18.141 -1.464 1 49.16 108 LEU A C 1
ATOM 846 O O . LEU A 1 108 ? -10.57 -17.406 -0.508 1 49.16 108 LEU A O 1
ATOM 850 N N . SER A 1 109 ? -9.68 -17.547 -2.479 1 56 109 SER A N 1
ATOM 851 C CA . SER A 1 109 ? -9.406 -16.125 -2.273 1 56 109 SER A CA 1
ATOM 852 C C . SER A 1 109 ? -10.523 -15.258 -2.848 1 56 109 SER A C 1
ATOM 854 O O . SER A 1 109 ? -11.008 -15.508 -3.953 1 56 109 SER A O 1
ATOM 856 N N . ILE A 1 110 ? -11.367 -14.617 -1.983 1 61.69 110 ILE A N 1
ATOM 857 C CA . ILE A 1 110 ? -12.336 -13.617 -2.418 1 61.69 110 ILE A CA 1
ATOM 858 C C . ILE A 1 110 ? -11.711 -12.711 -3.477 1 61.69 110 ILE A C 1
ATOM 860 O O . ILE A 1 110 ? -10.672 -12.094 -3.238 1 61.69 110 ILE A O 1
ATOM 864 N N . PRO A 1 111 ? -12.367 -12.867 -4.68 1 69.44 111 PRO A N 1
ATOM 865 C CA . PRO A 1 111 ? -11.844 -11.984 -5.719 1 69.44 111 PRO A CA 1
ATOM 866 C C . PRO A 1 111 ? -11.766 -10.523 -5.27 1 69.44 111 PRO A C 1
ATOM 868 O O . PRO A 1 111 ? -12.711 -10.016 -4.668 1 69.44 111 PRO A O 1
ATOM 871 N N . THR A 1 112 ? -10.609 -10.07 -5.289 1 82.06 112 THR A N 1
ATOM 872 C CA . THR A 1 112 ? -10.414 -8.68 -4.883 1 82.06 112 THR A CA 1
ATOM 873 C C . THR A 1 112 ? -9.859 -7.855 -6.035 1 82.06 112 THR A C 1
ATOM 875 O O . THR A 1 112 ? -9.031 -8.336 -6.809 1 82.06 112 THR A O 1
ATOM 878 N N . THR A 1 113 ? -10.516 -6.668 -6.289 1 87.81 113 THR A N 1
ATOM 879 C CA . THR A 1 113 ? -10.008 -5.68 -7.234 1 87.81 113 THR A CA 1
ATOM 880 C C . THR A 1 113 ? -9.328 -4.527 -6.5 1 87.81 113 THR A C 1
ATOM 882 O O . THR A 1 113 ? -9.812 -4.082 -5.457 1 87.81 113 THR A O 1
ATOM 885 N N . TRP A 1 114 ? -8.273 -4.105 -7.125 1 93.94 114 TRP A N 1
ATOM 886 C CA . TRP A 1 114 ? -7.453 -3.064 -6.508 1 93.94 114 TRP A CA 1
ATOM 887 C C . TRP A 1 114 ? -7.465 -1.794 -7.352 1 93.94 114 TRP A C 1
ATOM 889 O O . TRP A 1 114 ? -7.344 -1.854 -8.578 1 93.94 114 TRP A O 1
ATOM 899 N N . HIS A 1 115 ? -7.598 -0.665 -6.68 1 95.5 115 HIS A N 1
ATOM 900 C CA . HIS A 1 115 ? -7.504 0.643 -7.32 1 95.5 115 HIS A CA 1
ATOM 901 C C . HIS A 1 115 ? -6.586 1.575 -6.535 1 95.5 115 HIS A C 1
ATOM 903 O O . HIS A 1 115 ? -7.035 2.285 -5.637 1 95.5 115 HIS A O 1
ATOM 909 N N . PRO A 1 116 ? -5.301 1.5 -6.875 1 97.88 116 PRO A N 1
ATOM 910 C CA . PRO A 1 116 ? -4.379 2.443 -6.234 1 97.88 116 PRO A CA 1
ATOM 911 C C . PRO A 1 116 ? -4.344 3.799 -6.938 1 97.88 116 PRO A C 1
ATOM 913 O O . PRO A 1 116 ? -4.52 3.873 -8.156 1 97.88 116 PRO A O 1
ATOM 916 N N . PHE A 1 117 ? -4.102 4.855 -6.199 1 97.88 117 PHE A N 1
ATOM 917 C CA . PHE A 1 117 ? -4.031 6.203 -6.758 1 97.88 117 PHE A CA 1
ATOM 918 C C . PHE A 1 117 ? -3.148 7.098 -5.895 1 97.88 117 PHE A C 1
ATOM 920 O O . PHE A 1 117 ? -2.967 6.84 -4.703 1 97.88 117 PHE A O 1
ATOM 927 N N . VAL A 1 118 ? -2.584 8.117 -6.516 1 97.25 118 VAL A N 1
ATOM 928 C CA . VAL A 1 118 ? -1.77 9.086 -5.793 1 97.25 118 VAL A CA 1
ATOM 929 C C . VAL A 1 118 ? -2.674 10.094 -5.078 1 97.25 118 VAL A C 1
ATOM 931 O O . VAL A 1 118 ? -3.697 10.508 -5.621 1 97.25 118 VAL A O 1
ATOM 934 N N . MET A 1 119 ? -2.277 10.422 -3.869 1 96.94 119 MET A N 1
ATOM 935 C CA . MET A 1 119 ? -2.963 11.461 -3.107 1 96.94 119 MET A CA 1
ATOM 936 C C . MET A 1 119 ? -1.994 12.562 -2.697 1 96.94 119 MET A C 1
ATOM 938 O O . MET A 1 119 ? -0.809 12.305 -2.482 1 96.94 119 MET A O 1
ATOM 942 N N . HIS A 1 120 ? -2.5 13.719 -2.639 1 95.06 120 HIS A N 1
ATOM 943 C CA . HIS A 1 120 ? -1.797 14.867 -2.08 1 95.06 120 HIS A CA 1
ATOM 944 C C . HIS A 1 120 ? -2.33 15.227 -0.695 1 95.06 120 HIS A C 1
ATOM 946 O O . HIS A 1 120 ? -3.543 15.219 -0.473 1 95.06 120 HIS A O 1
ATOM 952 N N . GLY A 1 121 ? -1.389 15.484 0.213 1 93.44 121 GLY A N 1
ATOM 953 C CA . GLY A 1 121 ? -1.838 15.742 1.572 1 93.44 121 GLY A CA 1
ATOM 954 C C . GLY A 1 121 ? -1.079 16.859 2.252 1 93.44 121 GLY A C 1
ATOM 955 O O . GLY A 1 121 ? -0.041 17.312 1.756 1 93.44 121 GLY A O 1
ATOM 956 N N . THR A 1 122 ? -1.663 17.312 3.291 1 93.38 122 THR A N 1
ATOM 957 C CA . THR A 1 122 ? -1.01 18.219 4.227 1 93.38 122 THR A CA 1
ATOM 958 C C . THR A 1 122 ? -0.96 17.609 5.625 1 93.38 122 THR A C 1
ATOM 960 O O . THR A 1 122 ? -1.862 16.859 6.016 1 93.38 122 THR A O 1
ATOM 963 N N . ALA A 1 123 ? 0.097 17.906 6.254 1 91.62 123 ALA A N 1
ATOM 964 C CA . ALA A 1 123 ? 0.319 17.438 7.621 1 91.62 123 ALA A CA 1
ATOM 965 C C . ALA A 1 123 ? 0.574 18.609 8.562 1 91.62 123 ALA A C 1
ATOM 967 O O . ALA A 1 123 ? 1.266 19.562 8.203 1 91.62 123 ALA A O 1
ATOM 968 N N . LYS A 1 124 ? -0.003 18.484 9.75 1 89.75 124 LYS A N 1
ATOM 969 C CA . LYS A 1 124 ? 0.188 19.5 10.781 1 89.75 124 LYS A CA 1
ATOM 970 C C . LYS A 1 124 ? 0.489 18.859 12.133 1 89.75 124 LYS A C 1
ATOM 972 O O . LYS A 1 124 ? 0.108 17.703 12.375 1 89.75 124 LYS A O 1
ATOM 977 N N . ASN A 1 125 ? 1.243 19.531 12.828 1 87.31 125 ASN A N 1
ATOM 978 C CA . ASN A 1 125 ? 1.456 19.203 14.234 1 87.31 125 ASN A CA 1
ATOM 979 C C . ASN A 1 125 ? 0.681 20.141 15.148 1 87.31 125 ASN A C 1
ATOM 981 O O . ASN A 1 125 ? 1.102 21.281 15.375 1 87.31 125 ASN A O 1
ATOM 985 N N . VAL A 1 126 ? -0.47 19.719 15.562 1 82.88 126 VAL A N 1
ATOM 986 C CA . VAL A 1 126 ? -1.331 20.578 16.375 1 82.88 126 VAL A CA 1
ATOM 987 C C . VAL A 1 126 ? -1.299 20.109 17.828 1 82.88 126 VAL A C 1
ATOM 989 O O . VAL A 1 126 ? -1.287 18.922 18.109 1 82.88 126 VAL A O 1
ATOM 992 N N . VAL A 1 127 ? -1 21.031 18.828 1 73.31 127 VAL A N 1
ATOM 993 C CA . VAL A 1 127 ? -0.986 20.75 20.266 1 73.31 127 VAL A CA 1
ATOM 994 C C . VAL A 1 127 ? -2.404 20.469 20.75 1 73.31 127 VAL A C 1
ATOM 996 O O . VAL A 1 127 ? -3.326 21.25 20.5 1 73.31 127 VAL A O 1
ATOM 999 N N . VAL A 1 128 ? -2.721 19.156 20.922 1 60.34 128 VAL A N 1
ATOM 1000 C CA . VAL A 1 128 ? -4.031 18.875 21.5 1 60.34 128 VAL A CA 1
ATOM 1001 C C . VAL A 1 128 ? -3.971 19 23.016 1 60.34 128 VAL A C 1
ATOM 1003 O O . VAL A 1 128 ? -3.008 18.547 23.641 1 60.34 128 VAL A O 1
ATOM 1006 N N . ALA A 1 129 ? -4.469 20.031 23.531 1 51.28 129 ALA A N 1
ATOM 1007 C CA . ALA A 1 129 ? -4.523 20.281 24.969 1 51.28 129 ALA A CA 1
ATOM 1008 C C . ALA A 1 129 ? -4.863 19 25.75 1 51.28 129 ALA A C 1
ATOM 1010 O O . ALA A 1 129 ? -5.684 18.203 25.297 1 51.28 129 ALA A O 1
ATOM 1011 N N . LEU A 1 130 ? -3.84 18.531 26.609 1 42.31 130 LEU A N 1
ATOM 1012 C CA . LEU A 1 130 ? -4.164 17.531 27.609 1 42.31 130 LEU A CA 1
ATOM 1013 C C . LEU A 1 130 ? -5.457 17.891 28.344 1 42.31 130 LEU A C 1
ATOM 1015 O O . LEU A 1 130 ? -5.691 19.062 28.656 1 42.31 130 LEU A O 1
ATOM 1019 N N . MET B 1 1 ? -1.556 -22.75 1.758 1 77.88 1 MET B N 1
ATOM 1020 C CA . MET B 1 1 ? -1.352 -21.375 1.322 1 77.88 1 MET B CA 1
ATOM 1021 C C . MET B 1 1 ? -0.277 -21.297 0.244 1 77.88 1 MET B C 1
ATOM 1023 O O . MET B 1 1 ? 0.679 -22.062 0.258 1 77.88 1 MET B O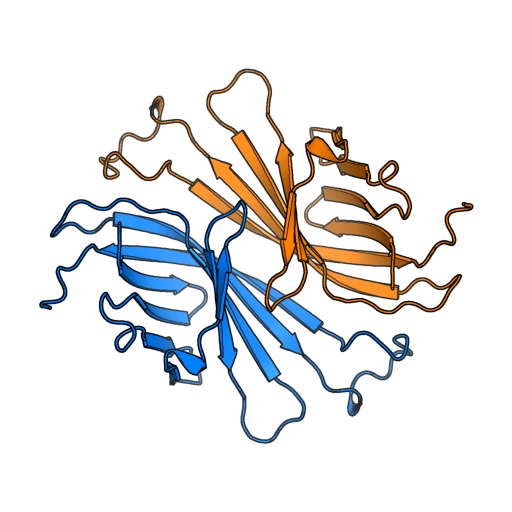 1
ATOM 1027 N N . ALA B 1 2 ? -0.476 -20.391 -0.61 1 86.69 2 ALA B N 1
ATOM 1028 C CA . ALA B 1 2 ? 0.475 -20.234 -1.707 1 86.69 2 ALA B CA 1
ATOM 1029 C C . ALA B 1 2 ? 1.836 -19.766 -1.192 1 86.69 2 ALA B C 1
ATOM 1031 O O . ALA B 1 2 ? 1.915 -19.016 -0.22 1 86.69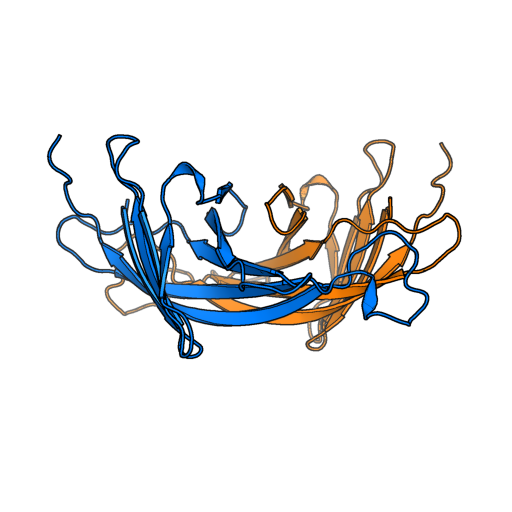 2 ALA B O 1
ATOM 1032 N N . ASN B 1 3 ? 2.93 -20.281 -1.831 1 89.75 3 ASN B N 1
ATOM 1033 C CA . ASN B 1 3 ? 4.27 -19.891 -1.407 1 89.75 3 ASN B CA 1
ATOM 1034 C C . ASN B 1 3 ? 5.125 -19.453 -2.592 1 89.75 3 ASN B C 1
ATOM 1036 O O . ASN B 1 3 ? 6.301 -19.125 -2.424 1 89.75 3 ASN B O 1
ATOM 1040 N N . GLN B 1 4 ? 4.66 -19.531 -3.699 1 92 4 GLN B N 1
ATOM 1041 C CA . GLN B 1 4 ? 5.332 -19.031 -4.891 1 92 4 GLN B CA 1
ATOM 1042 C C . GLN B 1 4 ? 4.445 -18.047 -5.648 1 92 4 GLN B C 1
ATOM 1044 O O . GLN B 1 4 ? 3.268 -18.328 -5.895 1 92 4 GLN B O 1
ATOM 1049 N N . PHE B 1 5 ? 5.027 -16.984 -6.074 1 94.62 5 PHE B N 1
ATOM 1050 C CA . PHE B 1 5 ? 4.262 -15.922 -6.711 1 94.62 5 PHE B CA 1
ATOM 1051 C C . PHE B 1 5 ? 5.027 -15.336 -7.891 1 94.62 5 PHE B C 1
ATOM 1053 O O . PHE B 1 5 ? 6.246 -15.148 -7.816 1 94.62 5 PHE B O 1
ATOM 1060 N N . GLU B 1 6 ? 4.34 -15.109 -8.922 1 96.44 6 GLU B N 1
ATOM 1061 C CA . GLU B 1 6 ? 4.824 -14.328 -10.062 1 96.44 6 GLU B CA 1
ATOM 1062 C C . GLU B 1 6 ? 3.926 -13.125 -10.336 1 96.44 6 GLU B C 1
ATOM 1064 O O . GLU B 1 6 ? 2.713 -13.281 -10.5 1 96.44 6 GLU B O 1
ATOM 1069 N N . LEU B 1 7 ? 4.512 -11.984 -10.328 1 97.81 7 LEU B N 1
ATOM 1070 C CA . LEU B 1 7 ? 3.758 -10.758 -10.547 1 97.81 7 LEU B CA 1
ATOM 1071 C C . LEU B 1 7 ? 4.277 -10.016 -11.773 1 97.81 7 LEU B C 1
ATOM 1073 O O . LEU B 1 7 ? 5.488 -9.961 -12 1 97.81 7 LEU B O 1
ATOM 1077 N N . ARG B 1 8 ? 3.301 -9.43 -12.508 1 98.12 8 ARG B N 1
ATOM 1078 C CA . ARG B 1 8 ? 3.635 -8.602 -13.656 1 98.12 8 ARG B CA 1
ATOM 1079 C C . ARG B 1 8 ? 2.76 -7.352 -13.703 1 98.12 8 ARG B C 1
ATOM 1081 O O . ARG B 1 8 ? 1.569 -7.41 -13.391 1 98.12 8 ARG B O 1
ATOM 1088 N N . GLY B 1 9 ? 3.359 -6.312 -14.086 1 97.38 9 GLY B N 1
ATOM 1089 C CA . GLY B 1 9 ? 2.664 -5.047 -14.242 1 97.38 9 GLY B CA 1
ATOM 1090 C C . GLY B 1 9 ? 3.604 -3.867 -14.406 1 97.38 9 GLY B C 1
ATOM 1091 O O . GLY B 1 9 ? 4.691 -3.846 -13.82 1 97.38 9 GLY B O 1
ATOM 1092 N N . HIS B 1 10 ? 3.193 -2.875 -15.234 1 96.56 10 HIS B N 1
ATOM 1093 C CA . HIS B 1 10 ? 3.969 -1.653 -15.422 1 96.56 10 HIS B CA 1
ATOM 1094 C C . HIS B 1 10 ? 5.387 -1.967 -15.883 1 96.56 10 HIS B C 1
ATOM 1096 O O . HIS B 1 10 ? 6.352 -1.378 -15.383 1 96.56 10 HIS B O 1
ATOM 1102 N N . HIS B 1 11 ? 5.598 -2.977 -16.688 1 97 11 HIS B N 1
ATOM 1103 C CA . HIS B 1 11 ? 6.867 -3.424 -17.25 1 97 11 HIS B CA 1
ATOM 1104 C C . HIS B 1 11 ? 7.793 -3.967 -16.172 1 97 11 HIS B C 1
ATOM 1106 O O . HIS B 1 11 ? 9.016 -3.852 -16.281 1 97 11 HIS B O 1
ATOM 1112 N N . ILE B 1 12 ? 7.152 -4.414 -15.125 1 97.94 12 ILE B N 1
ATOM 1113 C CA . ILE B 1 12 ? 7.891 -5.008 -14.016 1 97.94 12 ILE B CA 1
ATOM 1114 C C . ILE B 1 12 ? 7.496 -6.473 -13.859 1 97.94 12 ILE B C 1
ATOM 1116 O O . ILE B 1 12 ? 6.324 -6.824 -13.992 1 97.94 12 ILE B O 1
ATOM 1120 N N . GLU B 1 13 ? 8.453 -7.242 -13.609 1 98.5 13 GLU B N 1
ATOM 1121 C CA . GLU B 1 13 ? 8.25 -8.648 -13.273 1 98.5 13 GLU B CA 1
ATOM 1122 C C . GLU B 1 13 ? 8.844 -8.984 -11.914 1 98.5 13 GLU B C 1
ATOM 1124 O O . GLU B 1 13 ? 9.992 -8.625 -11.625 1 98.5 13 GLU B O 1
ATOM 1129 N N . VAL B 1 14 ? 8.125 -9.664 -11.109 1 98.38 14 VAL B N 1
ATOM 1130 C CA . VAL B 1 14 ? 8.57 -10.055 -9.781 1 98.38 14 VAL B CA 1
ATOM 1131 C C . VAL B 1 14 ? 8.312 -11.547 -9.562 1 98.38 14 VAL B C 1
ATOM 1133 O O . VAL B 1 14 ? 7.23 -12.047 -9.867 1 98.38 14 VAL B O 1
ATOM 1136 N N . HIS B 1 15 ? 9.266 -12.211 -9.109 1 97.12 15 HIS B N 1
ATOM 1137 C CA . HIS B 1 15 ? 9.125 -13.578 -8.617 1 97.12 15 HIS B CA 1
ATOM 1138 C C . HIS B 1 15 ? 9.414 -13.656 -7.125 1 97.12 15 HIS B C 1
ATOM 1140 O O . HIS B 1 15 ? 10.477 -13.219 -6.668 1 97.12 15 HIS B O 1
ATOM 1146 N N . TYR B 1 16 ? 8.469 -14.156 -6.492 1 95.75 16 TYR B N 1
ATOM 1147 C CA . TYR B 1 16 ? 8.594 -14.234 -5.043 1 95.75 16 TYR B CA 1
ATOM 1148 C C . TYR B 1 16 ? 8.25 -15.633 -4.539 1 95.75 16 TYR B C 1
ATOM 1150 O O . TYR B 1 16 ? 7.211 -16.188 -4.895 1 95.75 16 TYR B O 1
ATOM 1158 N N . THR B 1 17 ? 9.125 -16.188 -3.715 1 92.12 17 THR B N 1
ATOM 1159 C CA . THR B 1 17 ? 8.922 -17.484 -3.107 1 92.12 17 THR B CA 1
ATOM 1160 C C . THR B 1 17 ? 9.102 -17.422 -1.594 1 92.12 17 THR B C 1
ATOM 1162 O O . THR B 1 17 ? 10.047 -16.797 -1.105 1 92.12 17 THR B O 1
ATOM 1165 N N . ILE B 1 18 ? 8.094 -17.953 -0.938 1 88.31 18 ILE B N 1
ATOM 1166 C CA . ILE B 1 18 ? 8.156 -18.031 0.518 1 88.31 18 ILE B CA 1
ATOM 1167 C C . ILE B 1 18 ? 8.57 -19.438 0.942 1 88.31 18 ILE B C 1
ATOM 1169 O O . ILE B 1 18 ? 7.887 -20.422 0.636 1 88.31 18 ILE B O 1
ATOM 1173 N N . GLY B 1 19 ? 9.789 -19.625 1.347 1 74.12 19 GLY B N 1
ATOM 1174 C CA . GLY B 1 19 ? 10.352 -20.938 1.62 1 74.12 19 GLY B CA 1
ATOM 1175 C C . GLY B 1 19 ? 10.016 -21.453 3.006 1 74.12 19 GLY B C 1
ATOM 1176 O O . GLY B 1 19 ? 9.609 -20.688 3.879 1 74.12 19 GLY B O 1
ATOM 1177 N N . GLY B 1 20 ? 9.539 -22.672 3.357 1 57.41 20 GLY B N 1
ATOM 1178 C CA . GLY B 1 20 ? 9.453 -23.359 4.629 1 57.41 20 GLY B CA 1
ATOM 1179 C C . GLY B 1 20 ? 10.68 -23.172 5.5 1 57.41 20 GLY B C 1
ATOM 1180 O O . GLY B 1 20 ? 11.117 -22.047 5.73 1 57.41 20 GLY B O 1
ATOM 1181 N N . ASN B 1 21 ? 11.508 -24.062 5.684 1 48.38 21 ASN B N 1
ATOM 1182 C CA . ASN B 1 21 ? 12.703 -23.906 6.508 1 48.38 21 ASN B CA 1
ATOM 1183 C C . ASN B 1 21 ? 13.516 -22.672 6.098 1 48.38 21 ASN B C 1
ATOM 1185 O O . ASN B 1 21 ? 13.594 -22.344 4.914 1 48.38 21 ASN B O 1
ATOM 1189 N N . PRO B 1 22 ? 13.992 -21.812 7.148 1 51.12 22 PRO B N 1
ATOM 1190 C CA . PRO B 1 22 ? 14.422 -20.422 7.012 1 51.12 22 PRO B CA 1
ATOM 1191 C C . PRO B 1 22 ? 14.844 -20.062 5.586 1 51.12 22 PRO B C 1
ATOM 1193 O O . PRO B 1 22 ? 14.648 -18.938 5.137 1 51.12 22 PRO B O 1
ATOM 1196 N N . GLY B 1 23 ? 15.492 -20.969 4.816 1 52.03 23 GLY B N 1
ATOM 1197 C CA . GLY B 1 23 ? 16.562 -20.562 3.916 1 52.03 23 GLY B CA 1
ATOM 1198 C C . GLY B 1 23 ? 16.062 -20.234 2.518 1 52.03 23 GLY B C 1
ATOM 1199 O O . GLY B 1 23 ? 16.844 -19.781 1.671 1 52.03 23 GLY B O 1
ATOM 1200 N N . PHE B 1 24 ? 14.617 -20.453 2.191 1 75.81 24 PHE B N 1
ATOM 1201 C CA . PHE B 1 24 ? 14.625 -20.297 0.743 1 75.81 24 PHE B CA 1
ATOM 1202 C C . PHE B 1 24 ? 13.703 -19.156 0.324 1 75.81 24 PHE B C 1
ATOM 1204 O O . PHE B 1 24 ? 13.117 -19.188 -0.76 1 75.81 24 PHE B O 1
ATOM 1211 N N . THR B 1 25 ? 13.477 -18.188 1.165 1 87.62 25 THR B N 1
ATOM 1212 C CA . THR B 1 25 ? 12.75 -17.031 0.66 1 87.62 25 THR B CA 1
ATOM 1213 C C . THR B 1 25 ? 13.609 -16.234 -0.328 1 87.62 25 THR B C 1
ATOM 1215 O O . THR B 1 25 ? 14.789 -15.984 -0.067 1 87.62 25 THR B O 1
ATOM 1218 N N . ALA B 1 26 ? 13.07 -16.016 -1.451 1 92 26 ALA B N 1
ATOM 1219 C CA . ALA B 1 26 ? 13.789 -15.281 -2.48 1 92 26 ALA B CA 1
ATOM 1220 C C . ALA B 1 26 ? 12.836 -14.391 -3.283 1 92 26 ALA B C 1
ATOM 1222 O O . ALA B 1 26 ? 11.648 -14.703 -3.414 1 92 26 ALA B O 1
ATOM 1223 N N . LEU B 1 27 ? 13.398 -13.312 -3.715 1 96.31 27 LEU B N 1
ATOM 1224 C CA . LEU B 1 27 ? 12.656 -12.383 -4.551 1 96.31 27 LEU B CA 1
ATOM 1225 C C . LEU B 1 27 ? 13.523 -11.859 -5.691 1 96.31 27 LEU B C 1
ATOM 1227 O O . LEU B 1 27 ? 14.68 -11.492 -5.477 1 96.31 27 LEU B O 1
ATOM 1231 N N . THR B 1 28 ? 13 -11.969 -6.848 1 97.31 28 THR B N 1
ATOM 1232 C CA . THR B 1 28 ? 13.648 -11.328 -7.984 1 97.31 28 THR B CA 1
ATOM 1233 C C . THR B 1 28 ? 12.773 -10.211 -8.547 1 97.31 28 THR B C 1
ATOM 1235 O O . THR B 1 28 ? 11.562 -10.375 -8.688 1 97.31 28 THR B O 1
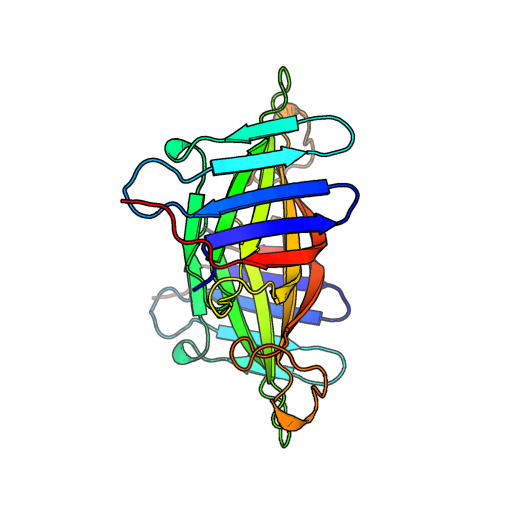ATOM 1238 N N . TYR B 1 29 ? 13.422 -9.086 -8.781 1 97.88 29 TYR B N 1
ATOM 1239 C CA . TYR B 1 29 ? 12.805 -7.918 -9.398 1 97.88 29 TYR B CA 1
ATOM 1240 C C . TYR B 1 29 ? 13.445 -7.602 -10.742 1 97.88 29 TYR B C 1
ATOM 1242 O O . TYR B 1 29 ? 14.672 -7.527 -10.844 1 97.88 29 TYR B O 1
ATOM 1250 N N . LYS B 1 30 ? 12.57 -7.434 -11.719 1 97.44 30 LYS B N 1
ATOM 1251 C CA . LYS B 1 30 ? 13.062 -7.062 -13.039 1 97.44 30 LYS B CA 1
ATOM 1252 C C . LYS B 1 30 ? 12.195 -5.965 -13.656 1 97.44 30 LYS B C 1
ATOM 1254 O O . LYS B 1 30 ? 10.969 -6.074 -13.68 1 97.44 30 LYS B O 1
ATOM 1259 N N . ASP B 1 31 ? 12.828 -4.867 -14.039 1 95.25 31 ASP B N 1
ATOM 1260 C CA . ASP B 1 31 ? 12.172 -3.883 -14.898 1 95.25 31 ASP B CA 1
ATOM 1261 C C . ASP B 1 31 ? 12.969 -3.656 -16.188 1 95.25 31 ASP B C 1
ATOM 1263 O O . ASP B 1 31 ? 13.773 -4.504 -16.578 1 95.25 31 ASP B O 1
ATOM 1267 N N . GLU B 1 32 ? 12.672 -2.607 -16.906 1 92.69 32 GLU B N 1
ATOM 1268 C CA . GLU B 1 32 ? 13.32 -2.365 -18.188 1 92.69 32 GLU B CA 1
ATOM 1269 C C . GLU B 1 32 ? 14.805 -2.076 -18.016 1 92.69 32 GLU B C 1
ATOM 1271 O O . GLU B 1 32 ? 15.594 -2.256 -18.938 1 92.69 32 GLU B O 1
ATOM 1276 N N . PHE B 1 33 ? 15.188 -1.82 -16.781 1 88.62 33 PHE B N 1
ATOM 1277 C CA . PHE B 1 33 ? 16.531 -1.292 -16.609 1 88.62 33 PHE B CA 1
ATOM 1278 C C . PHE B 1 33 ? 17.359 -2.195 -15.703 1 88.62 33 PHE B C 1
ATOM 1280 O O . PHE B 1 33 ? 18.562 -2.332 -15.883 1 88.62 33 PHE B O 1
ATOM 1287 N N . ILE B 1 34 ? 16.656 -2.803 -14.758 1 90 34 ILE B N 1
ATOM 1288 C CA . ILE B 1 34 ? 17.453 -3.535 -13.781 1 90 34 ILE B CA 1
ATOM 1289 C C . ILE B 1 34 ? 16.812 -4.895 -13.508 1 90 34 ILE B C 1
ATOM 1291 O O . ILE B 1 34 ? 15.609 -5.066 -13.672 1 90 34 ILE B O 1
ATOM 1295 N N . SER B 1 35 ? 17.625 -5.895 -13.203 1 94.12 35 SER B N 1
ATOM 1296 C CA . SER B 1 35 ? 17.266 -7.203 -12.656 1 94.12 35 SER B CA 1
ATOM 1297 C C . SER B 1 35 ? 18.016 -7.492 -11.367 1 94.12 35 SER B C 1
ATOM 1299 O O . SER B 1 35 ? 19.25 -7.52 -11.352 1 94.12 35 SER B O 1
ATOM 1301 N N . ARG B 1 36 ? 17.281 -7.609 -10.305 1 95.06 36 ARG B N 1
ATOM 1302 C CA . ARG B 1 36 ? 17.906 -7.781 -8.992 1 95.06 36 ARG B CA 1
ATOM 1303 C C . ARG B 1 36 ? 17.281 -8.945 -8.234 1 95.06 36 ARG B C 1
ATOM 1305 O O . ARG B 1 36 ? 16.047 -9.109 -8.234 1 95.06 36 ARG B O 1
ATOM 1312 N N . ALA B 1 37 ? 18.125 -9.727 -7.629 1 94.69 37 ALA B N 1
ATOM 1313 C CA . ALA B 1 37 ? 17.688 -10.781 -6.715 1 94.69 37 ALA B CA 1
ATOM 1314 C C . ALA B 1 37 ? 17.938 -10.383 -5.262 1 94.69 37 ALA B C 1
ATOM 1316 O O . ALA B 1 37 ? 18.969 -9.797 -4.938 1 94.69 37 ALA B O 1
ATOM 1317 N N . PHE B 1 38 ? 17.031 -10.727 -4.461 1 94 38 PHE B N 1
ATOM 1318 C CA . PHE B 1 38 ? 17.125 -10.375 -3.049 1 94 38 PHE B CA 1
ATOM 1319 C C . PHE B 1 38 ? 17.109 -11.617 -2.178 1 94 38 PHE B C 1
ATOM 1321 O O . PHE B 1 38 ? 16.375 -12.57 -2.451 1 94 38 PHE B O 1
ATOM 1328 N N . LYS B 1 39 ? 17.953 -11.531 -1.218 1 89.06 39 LYS B N 1
ATOM 1329 C CA . LYS B 1 39 ? 18.016 -12.594 -0.221 1 89.06 39 LYS B CA 1
ATOM 1330 C C . LYS B 1 39 ? 17.062 -12.312 0.939 1 89.06 39 LYS B C 1
ATOM 1332 O O . LYS B 1 39 ? 16.562 -11.195 1.086 1 89.06 39 LYS B O 1
ATOM 1337 N N . PRO B 1 40 ? 16.75 -13.344 1.76 1 89 40 PRO B N 1
ATOM 1338 C CA . PRO B 1 40 ? 15.789 -13.195 2.85 1 89 40 PRO B CA 1
ATOM 1339 C C . PRO B 1 40 ? 16.062 -11.977 3.723 1 89 40 PRO B C 1
ATOM 1341 O O . PRO B 1 40 ? 15.133 -11.266 4.113 1 89 40 PRO B O 1
ATOM 1344 N N . GLY B 1 41 ? 17.297 -11.648 4.016 1 88.75 41 GLY B N 1
ATOM 1345 C CA . GLY B 1 41 ? 17.641 -10.523 4.871 1 88.75 41 GLY B CA 1
ATOM 1346 C C . GLY B 1 41 ? 17.328 -9.172 4.242 1 88.75 41 GLY B C 1
ATOM 1347 O O . GLY B 1 41 ? 17.25 -8.156 4.938 1 88.75 41 GLY B O 1
ATOM 1348 N N . ASP B 1 42 ? 17.078 -9.172 2.939 1 91.44 42 ASP B N 1
ATOM 1349 C CA . ASP B 1 42 ? 16.844 -7.934 2.207 1 91.44 42 ASP B CA 1
ATOM 1350 C C . ASP B 1 42 ? 15.352 -7.727 1.946 1 91.44 42 ASP B C 1
ATOM 1352 O O . ASP B 1 42 ? 14.938 -6.672 1.45 1 91.44 42 ASP B O 1
ATOM 1356 N N . ILE B 1 43 ? 14.602 -8.75 2.227 1 94.19 43 ILE B N 1
ATOM 1357 C CA . ILE B 1 43 ? 13.172 -8.719 1.963 1 94.19 43 ILE B CA 1
ATOM 1358 C C . ILE B 1 43 ? 12.414 -8.406 3.252 1 94.19 43 ILE B C 1
ATOM 1360 O O . ILE B 1 43 ? 12.57 -9.102 4.258 1 94.19 43 ILE B O 1
ATOM 1364 N N . HIS B 1 44 ? 11.641 -7.332 3.236 1 94.69 44 HIS B N 1
ATOM 1365 C CA . HIS B 1 44 ? 10.812 -6.957 4.375 1 94.69 44 HIS B CA 1
ATOM 1366 C C . HIS B 1 44 ? 9.359 -7.348 4.145 1 94.69 44 HIS B C 1
ATOM 1368 O O . HIS B 1 44 ? 8.805 -7.102 3.068 1 94.69 44 HIS B O 1
ATOM 1374 N N . THR B 1 45 ? 8.773 -7.992 5.109 1 94.38 45 THR B N 1
ATOM 1375 C CA . THR B 1 45 ? 7.367 -8.367 5.027 1 94.38 45 THR B CA 1
ATOM 1376 C C . THR B 1 45 ? 6.598 -7.848 6.238 1 94.38 45 THR B C 1
ATOM 1378 O O . THR B 1 45 ? 6.938 -8.164 7.379 1 94.38 45 THR B O 1
ATOM 1381 N N . ASP B 1 46 ? 5.602 -7.023 6.004 1 94.69 46 ASP B N 1
ATOM 1382 C CA . ASP B 1 46 ? 4.723 -6.488 7.043 1 94.69 46 ASP B CA 1
ATOM 1383 C C . ASP B 1 46 ? 3.295 -7 6.871 1 94.69 46 ASP B C 1
ATOM 1385 O O . ASP B 1 46 ? 2.717 -6.891 5.785 1 94.69 46 ASP B O 1
ATOM 1389 N N . HIS B 1 47 ? 2.732 -7.535 7.914 1 93.06 47 HIS B N 1
ATOM 1390 C CA . HIS B 1 47 ? 1.336 -7.949 7.852 1 93.06 47 HIS B CA 1
ATOM 1391 C C . HIS B 1 47 ? 0.4 -6.77 8.086 1 93.06 47 HIS B C 1
ATOM 1393 O O . HIS B 1 47 ? 0.589 -5.996 9.031 1 93.06 47 HIS B O 1
ATOM 1399 N N . THR B 1 48 ? -0.563 -6.586 7.137 1 92.88 48 THR B N 1
ATOM 1400 C CA . THR B 1 48 ? -1.519 -5.488 7.215 1 92.88 48 THR B CA 1
ATOM 1401 C C . THR B 1 48 ? -2.945 -5.996 7.035 1 92.88 48 THR B C 1
ATOM 1403 O O . THR B 1 48 ? -3.158 -7.176 6.746 1 92.88 48 THR B O 1
ATOM 1406 N N . ALA B 1 49 ? -3.902 -5.09 7.199 1 87.19 49 ALA B N 1
ATOM 1407 C CA . ALA B 1 49 ? -5.312 -5.426 7 1 87.19 49 ALA B CA 1
ATOM 1408 C C . ALA B 1 49 ? -5.59 -5.789 5.543 1 87.19 49 ALA B C 1
ATOM 1410 O O . ALA B 1 49 ? -6.578 -6.461 5.242 1 87.19 49 ALA B O 1
ATOM 1411 N N . LEU B 1 50 ? -4.691 -5.391 4.609 1 90.44 50 LEU B N 1
ATOM 1412 C CA . LEU B 1 50 ? -4.898 -5.637 3.188 1 90.44 50 LEU B CA 1
ATOM 1413 C C . LEU B 1 50 ? -4.125 -6.871 2.732 1 90.44 50 LEU B C 1
ATOM 1415 O O . LEU B 1 50 ? -4.18 -7.246 1.559 1 90.44 50 LEU B O 1
ATOM 1419 N N . GLY B 1 51 ? -3.461 -7.512 3.619 1 90.56 51 GLY B N 1
ATOM 1420 C CA . GLY B 1 51 ? -2.541 -8.594 3.312 1 90.56 51 GLY B CA 1
ATOM 1421 C C . GLY B 1 51 ? -1.112 -8.297 3.729 1 90.56 51 GLY B C 1
ATOM 1422 O O . GLY B 1 51 ? -0.875 -7.449 4.59 1 90.56 51 GLY B O 1
ATOM 1423 N N . SER B 1 52 ? -0.166 -9.039 3.17 1 93.5 52 SER B N 1
ATOM 1424 C CA . SER B 1 52 ? 1.242 -8.812 3.479 1 93.5 52 SER B CA 1
ATOM 1425 C C . SER B 1 52 ? 1.858 -7.793 2.529 1 93.5 52 SER B C 1
ATOM 1427 O O . SER B 1 52 ? 1.717 -7.906 1.311 1 93.5 52 SER B O 1
ATOM 1429 N N . LEU B 1 53 ? 2.426 -6.77 3.127 1 96.69 53 LEU B N 1
ATOM 1430 C CA . LEU B 1 53 ? 3.223 -5.836 2.338 1 96.69 53 LEU B CA 1
ATOM 1431 C C . LEU B 1 53 ? 4.672 -6.305 2.246 1 96.69 53 LEU B C 1
ATOM 1433 O O . LEU B 1 53 ? 5.375 -6.359 3.256 1 96.69 53 LEU B O 1
ATOM 1437 N N . VAL B 1 54 ? 5.133 -6.641 1.055 1 96.81 54 VAL B N 1
ATOM 1438 C CA . VAL B 1 54 ? 6.504 -7.078 0.805 1 96.81 54 VAL B CA 1
ATOM 1439 C C . VAL B 1 54 ? 7.293 -5.953 0.139 1 96.81 54 VAL B C 1
ATOM 1441 O O . VAL B 1 54 ? 6.828 -5.355 -0.835 1 96.81 54 VAL B O 1
ATOM 1444 N N . SER B 1 55 ? 8.453 -5.621 0.675 1 97.12 55 SER B N 1
ATOM 1445 C CA . SER B 1 55 ? 9.203 -4.5 0.12 1 97.12 55 SER B CA 1
ATOM 1446 C C . SER B 1 55 ? 10.688 -4.824 0.03 1 97.12 55 SER B C 1
ATOM 1448 O O . SER B 1 55 ? 11.211 -5.605 0.831 1 97.12 55 SER B O 1
ATOM 1450 N N . VAL B 1 56 ? 11.336 -4.289 -0.95 1 95.75 56 VAL B N 1
ATOM 1451 C CA . VAL B 1 56 ? 12.781 -4.387 -1.163 1 95.75 56 VAL B CA 1
ATOM 1452 C C . VAL B 1 56 ? 13.336 -3.027 -1.583 1 95.75 56 VAL B C 1
ATOM 1454 O O . VAL B 1 56 ? 12.617 -2.215 -2.176 1 95.75 56 VAL B O 1
ATOM 1457 N N . ARG B 1 57 ? 14.531 -2.764 -1.254 1 92.69 57 ARG B N 1
ATOM 1458 C CA . ARG B 1 57 ? 15.211 -1.549 -1.688 1 92.69 57 ARG B CA 1
ATOM 1459 C C . ARG B 1 57 ? 15.953 -1.774 -3.004 1 92.69 57 ARG B C 1
ATOM 1461 O O . ARG B 1 57 ? 16.781 -2.672 -3.104 1 92.69 57 ARG B O 1
ATOM 1468 N N . LEU B 1 58 ? 15.578 -0.979 -4.102 1 91.56 58 LEU B N 1
ATOM 1469 C CA . LEU B 1 58 ? 16.219 -1.103 -5.414 1 91.56 58 LEU B CA 1
ATOM 1470 C C . LEU B 1 58 ? 17.438 -0.2 -5.516 1 91.56 58 LEU B C 1
ATOM 1472 O O . LEU B 1 58 ? 17.312 1.021 -5.637 1 91.56 58 LEU B O 1
ATOM 1476 N N . VAL B 1 59 ? 18.344 -0.116 -4.574 1 72.19 59 VAL B N 1
ATOM 1477 C CA . VAL B 1 59 ? 19.516 0.768 -4.582 1 72.19 59 VAL B CA 1
ATOM 1478 C C . VAL B 1 59 ? 20 0.959 -6.012 1 72.19 59 VAL B C 1
ATOM 1480 O O . VAL B 1 59 ? 20.281 -0.015 -6.715 1 72.19 59 VAL B O 1
ATOM 1483 N N . GLU B 1 60 ? 19.609 2.037 -6.562 1 59.03 60 GLU B N 1
ATOM 1484 C CA . GLU B 1 60 ? 20.391 2.389 -7.738 1 59.03 60 GLU B CA 1
ATOM 1485 C C . GLU B 1 60 ? 21.781 2.896 -7.34 1 59.03 60 GLU B C 1
ATOM 1487 O O . GLU B 1 60 ? 21.953 3.412 -6.234 1 59.03 60 GLU B O 1
ATOM 1492 N N . ARG B 1 61 ? 22.828 2.443 -8.055 1 53.72 61 ARG B N 1
ATOM 1493 C CA . ARG B 1 61 ? 24.234 2.727 -7.828 1 53.72 61 ARG B CA 1
ATOM 1494 C C . ARG B 1 61 ? 24.422 4.098 -7.191 1 53.72 61 ARG B C 1
ATOM 1496 O O . ARG B 1 61 ? 24.672 4.199 -5.988 1 53.72 61 ARG B O 1
ATOM 1503 N N . SER B 1 62 ? 24.906 4.973 -7.844 1 52 62 SER B N 1
ATOM 1504 C CA . SER B 1 62 ? 25.797 6.09 -7.535 1 52 62 SER B CA 1
ATOM 1505 C C . SER B 1 62 ? 25.031 7.234 -6.883 1 52 62 SER B C 1
ATOM 1507 O O . SER B 1 62 ? 25.625 8.227 -6.457 1 52 62 SER B O 1
ATOM 1509 N N . THR B 1 63 ? 23.594 7.238 -6.945 1 60.34 63 THR B N 1
ATOM 1510 C CA . THR B 1 63 ? 23.016 8.531 -6.625 1 60.34 63 THR B CA 1
ATOM 1511 C C . THR B 1 63 ? 22.391 8.516 -5.234 1 60.34 63 THR B C 1
ATOM 1513 O O . THR B 1 63 ? 22.188 7.449 -4.648 1 60.34 63 THR B O 1
ATOM 1516 N N . ASP B 1 64 ? 22.312 9.641 -4.504 1 64.81 64 ASP B N 1
ATOM 1517 C CA . ASP B 1 64 ? 21.688 9.93 -3.217 1 64.81 64 ASP B CA 1
ATOM 1518 C C . ASP B 1 64 ? 20.203 9.539 -3.227 1 64.81 64 ASP B C 1
ATOM 1520 O O . ASP B 1 64 ? 19.547 9.547 -2.184 1 64.81 64 ASP B O 1
ATOM 1524 N N . ASN B 1 65 ? 19.75 9.07 -4.414 1 73.31 65 ASN B N 1
ATOM 1525 C CA . ASN B 1 65 ? 18.344 8.688 -4.559 1 73.31 65 ASN B CA 1
ATOM 1526 C C . ASN B 1 65 ? 18.156 7.18 -4.418 1 73.31 65 ASN B C 1
ATOM 1528 O O . ASN B 1 65 ? 19.016 6.398 -4.824 1 73.31 65 ASN B O 1
ATOM 1532 N N . TYR B 1 66 ? 17.219 6.746 -3.605 1 80 66 TYR B N 1
ATOM 1533 C CA . TYR B 1 66 ? 16.906 5.32 -3.631 1 80 66 TYR B CA 1
ATOM 1534 C C . TYR B 1 66 ? 15.406 5.094 -3.789 1 80 66 TYR B C 1
ATOM 1536 O O . TYR B 1 66 ? 14.602 5.996 -3.531 1 80 66 TYR B O 1
ATOM 1544 N N . THR B 1 67 ? 15.148 3.973 -4.375 1 88.81 67 THR B N 1
ATOM 1545 C CA . THR B 1 67 ? 13.773 3.555 -4.625 1 88.81 67 THR B CA 1
ATOM 1546 C C . THR B 1 67 ? 13.438 2.293 -3.834 1 88.81 67 THR B C 1
ATOM 1548 O O . THR B 1 67 ? 14.258 1.377 -3.74 1 88.81 67 THR B O 1
ATOM 1551 N N . VAL B 1 68 ? 12.336 2.342 -3.213 1 92.12 68 VAL B N 1
ATOM 1552 C CA . VAL B 1 68 ? 11.781 1.142 -2.598 1 92.12 68 VAL B CA 1
ATOM 1553 C C . VAL B 1 68 ? 10.625 0.616 -3.445 1 92.12 68 VAL B C 1
ATOM 1555 O O . VAL B 1 68 ? 9.742 1.38 -3.848 1 92.12 68 VAL B O 1
ATOM 1558 N N . PHE B 1 69 ? 10.766 -0.633 -3.795 1 95.88 69 PHE B N 1
ATOM 1559 C CA . PHE B 1 69 ? 9.633 -1.312 -4.422 1 95.88 69 PHE B CA 1
ATOM 1560 C C . PHE B 1 69 ? 8.883 -2.164 -3.404 1 95.88 69 PHE B C 1
ATOM 1562 O O . PHE B 1 69 ? 9.5 -2.848 -2.584 1 95.88 69 PHE B O 1
ATOM 1569 N N . ALA B 1 70 ? 7.582 -2.102 -3.447 1 97.81 70 ALA B N 1
ATOM 1570 C CA . ALA B 1 70 ? 6.738 -2.904 -2.564 1 97.81 70 ALA B CA 1
ATOM 1571 C C . ALA B 1 70 ? 5.508 -3.42 -3.301 1 97.81 70 ALA B C 1
ATOM 1573 O O . ALA B 1 70 ? 5.098 -2.85 -4.316 1 97.81 70 ALA B O 1
ATOM 1574 N N . PHE B 1 71 ? 4.93 -4.516 -2.822 1 97.75 71 PHE B N 1
ATOM 1575 C CA . PHE B 1 71 ? 3.654 -5.012 -3.322 1 97.75 71 PHE B CA 1
ATOM 1576 C C . PHE B 1 71 ? 2.848 -5.66 -2.201 1 97.75 71 PHE B C 1
ATOM 1578 O O . PHE B 1 71 ? 3.416 -6.125 -1.21 1 97.75 71 PHE B O 1
ATOM 1585 N N . LEU B 1 72 ? 1.565 -5.609 -2.369 1 95.69 72 LEU B N 1
ATOM 1586 C CA . LEU B 1 72 ? 0.673 -6.27 -1.422 1 95.69 72 LEU B CA 1
ATOM 1587 C C . LEU B 1 72 ? 0.359 -7.691 -1.87 1 95.69 72 LEU B C 1
ATOM 1589 O O . LEU B 1 72 ? 0.071 -7.93 -3.045 1 95.69 72 LEU B O 1
ATOM 1593 N N . LEU B 1 73 ? 0.508 -8.586 -0.968 1 91.5 73 LEU B N 1
ATOM 1594 C CA . LEU B 1 73 ? 0.149 -9.977 -1.221 1 91.5 73 LEU B CA 1
ATOM 1595 C C . LEU B 1 73 ? -1.084 -10.375 -0.417 1 91.5 73 LEU B C 1
ATOM 1597 O O . LEU B 1 73 ? -1.015 -10.516 0.807 1 91.5 73 LEU B O 1
ATOM 1601 N N . PRO B 1 74 ? -2.229 -10.484 -1.135 1 84.56 74 PRO B N 1
ATOM 1602 C CA . PRO B 1 74 ? -3.404 -10.984 -0.416 1 84.56 74 PRO B CA 1
ATOM 1603 C C . PRO B 1 74 ? -3.24 -12.422 0.054 1 84.56 74 PRO B C 1
ATOM 1605 O O . PRO B 1 74 ? -2.326 -13.125 -0.388 1 84.56 74 PRO B O 1
ATOM 1608 N N . GLU B 1 75 ? -4.004 -12.836 1.017 1 77.81 75 GLU B N 1
ATOM 1609 C CA . GLU B 1 75 ? -4.012 -14.242 1.406 1 77.81 75 GLU B CA 1
ATOM 1610 C C . GLU B 1 75 ? -4.691 -15.102 0.345 1 77.81 75 GLU B C 1
ATOM 1612 O O . GLU B 1 75 ? -5.895 -14.984 0.116 1 77.81 75 GLU B O 1
ATOM 1617 N N . ILE B 1 76 ? -3.924 -15.852 -0.323 1 78.56 76 ILE B N 1
ATOM 1618 C CA . ILE B 1 76 ? -4.434 -16.656 -1.427 1 78.56 76 ILE B CA 1
ATOM 1619 C C . ILE B 1 76 ? -4.312 -18.141 -1.082 1 78.56 76 ILE B C 1
ATOM 1621 O O . ILE B 1 76 ? -3.225 -18.625 -0.765 1 78.56 76 ILE B O 1
ATOM 1625 N N . GLU B 1 77 ? -5.398 -18.781 -1.028 1 79.56 77 GLU B N 1
ATOM 1626 C CA . GLU B 1 77 ? -5.406 -20.234 -0.882 1 79.56 77 GLU B CA 1
ATOM 1627 C C . GLU B 1 77 ? -5.434 -20.922 -2.242 1 79.56 77 GLU B C 1
ATOM 1629 O O . GLU B 1 77 ? -6.355 -20.719 -3.033 1 79.56 77 GLU B O 1
ATOM 1634 N N . VAL B 1 78 ? -4.422 -21.641 -2.496 1 79.62 78 VAL B N 1
ATOM 1635 C CA . VAL B 1 78 ? -4.328 -22.391 -3.738 1 79.62 78 VAL B CA 1
ATOM 1636 C C . VAL B 1 78 ? -4.125 -23.875 -3.424 1 79.62 78 VAL B C 1
ATOM 1638 O O . VAL B 1 78 ? -3.219 -24.234 -2.67 1 79.62 78 VAL B O 1
ATOM 1641 N N . PRO B 1 79 ? -5.043 -24.672 -3.898 1 79.25 79 PRO B N 1
ATOM 1642 C CA . PRO B 1 79 ? -4.789 -26.109 -3.73 1 79.25 79 PRO B CA 1
ATOM 1643 C C . PRO B 1 79 ? -3.439 -26.547 -4.297 1 79.25 79 PRO B C 1
ATOM 1645 O O . PRO B 1 79 ? -2.893 -25.875 -5.176 1 79.25 79 PRO B O 1
ATOM 1648 N N . PRO B 1 80 ? -2.896 -27.609 -3.668 1 80.12 80 PRO B N 1
ATOM 1649 C CA . PRO B 1 80 ? -1.627 -28.109 -4.195 1 80.12 80 PRO B CA 1
ATOM 1650 C C . PRO B 1 80 ? -1.672 -28.375 -5.699 1 80.12 80 PRO B C 1
ATOM 1652 O O . PRO B 1 80 ? -2.693 -28.828 -6.223 1 80.12 80 PRO B O 1
ATOM 1655 N N . ASP B 1 81 ? -0.58 -28.062 -6.379 1 79.06 81 ASP B N 1
ATOM 1656 C CA . ASP B 1 81 ? -0.371 -28.312 -7.801 1 79.06 81 ASP B CA 1
ATOM 1657 C C . ASP B 1 81 ? -1.316 -27.484 -8.656 1 79.06 81 ASP B C 1
ATOM 1659 O O . ASP B 1 81 ? -1.641 -27.859 -9.781 1 79.06 81 ASP B O 1
ATOM 1663 N N . GLN B 1 82 ? -1.958 -26.547 -8.109 1 83.38 82 GLN B N 1
ATOM 1664 C CA . GLN B 1 82 ? -2.771 -25.609 -8.875 1 83.38 82 GLN B CA 1
ATOM 1665 C C . GLN B 1 82 ? -2.182 -24.203 -8.836 1 83.38 82 GLN B C 1
ATOM 1667 O O . GLN B 1 82 ? -1.323 -23.906 -8 1 83.38 82 GLN B O 1
ATOM 1672 N N . THR B 1 83 ? -2.602 -23.484 -9.906 1 86.88 83 THR B N 1
ATOM 1673 C CA . THR B 1 83 ? -2.209 -22.078 -10 1 86.88 83 THR B CA 1
ATOM 1674 C C . THR B 1 83 ? -3.422 -21.172 -9.852 1 86.88 83 THR B C 1
ATOM 1676 O O . THR B 1 83 ? -4.484 -21.438 -10.414 1 86.88 83 THR B O 1
ATOM 1679 N N . GLY B 1 84 ? -3.355 -20.188 -9 1 87.62 84 GLY B N 1
ATOM 1680 C CA . GLY B 1 84 ? -4.402 -19.188 -8.852 1 87.62 84 GLY B CA 1
ATOM 1681 C C . GLY B 1 84 ? -3.998 -17.828 -9.352 1 87.62 84 GLY B C 1
ATOM 1682 O O . GLY B 1 84 ? -2.893 -17.359 -9.078 1 87.62 84 GLY B O 1
ATOM 1683 N N . ASP B 1 85 ? -4.871 -17.203 -10.133 1 89.38 85 ASP B N 1
ATOM 1684 C CA . ASP B 1 85 ? -4.652 -15.836 -10.594 1 89.38 85 ASP B CA 1
ATOM 1685 C C . ASP B 1 85 ? -5.148 -14.828 -9.562 1 89.38 85 ASP B C 1
ATOM 1687 O O . ASP B 1 85 ? -6.105 -15.094 -8.836 1 89.38 85 ASP B O 1
ATOM 1691 N N . PHE B 1 86 ? -4.453 -13.758 -9.531 1 87.88 86 PHE B N 1
ATOM 1692 C CA . PHE B 1 86 ? -4.906 -12.68 -8.656 1 87.88 86 PHE B CA 1
ATOM 1693 C C . PHE B 1 86 ? -4.383 -11.336 -9.133 1 87.88 86 PHE B C 1
ATOM 1695 O O . PHE B 1 86 ? -3.557 -11.273 -10.047 1 87.88 86 PHE B O 1
ATOM 1702 N N . THR B 1 87 ? -4.996 -10.266 -8.672 1 91.75 87 THR B N 1
ATOM 1703 C CA . THR B 1 87 ? -4.492 -8.914 -8.891 1 91.75 87 THR B CA 1
ATOM 1704 C C . THR B 1 87 ? -4.047 -8.281 -7.57 1 91.75 87 THR B C 1
ATOM 1706 O O . THR B 1 87 ? -4.488 -8.703 -6.5 1 91.75 87 THR B O 1
ATOM 1709 N N . THR B 1 88 ? -3.16 -7.469 -7.699 1 94.62 88 THR B N 1
ATOM 1710 C CA . THR B 1 88 ? -2.697 -6.734 -6.527 1 94.62 88 THR B CA 1
ATOM 1711 C C . THR B 1 88 ? -2.127 -5.379 -6.93 1 94.62 88 THR B C 1
ATOM 1713 O O . THR B 1 88 ? -2.383 -4.891 -8.031 1 94.62 88 THR B O 1
ATOM 1716 N N . VAL B 1 89 ? -1.428 -4.758 -5.938 1 96.88 89 VAL B N 1
ATOM 1717 C CA . VAL B 1 89 ? -0.861 -3.43 -6.152 1 96.88 89 VAL B CA 1
ATOM 1718 C C . VAL B 1 89 ? 0.648 -3.469 -5.926 1 96.88 89 VAL B C 1
ATOM 1720 O O . VAL B 1 89 ? 1.122 -4.062 -4.953 1 96.88 89 VAL B O 1
ATOM 1723 N N . GLY B 1 90 ? 1.345 -2.918 -6.895 1 98 90 GLY B N 1
ATOM 1724 C CA . GLY B 1 90 ? 2.738 -2.551 -6.699 1 98 90 GLY B CA 1
ATOM 1725 C C . GLY B 1 90 ? 2.936 -1.069 -6.445 1 98 90 GLY B C 1
ATOM 1726 O O . GLY B 1 90 ? 2.125 -0.247 -6.883 1 98 90 GLY B O 1
ATOM 1727 N N . ILE B 1 91 ? 3.998 -0.722 -5.707 1 97.44 91 ILE B N 1
ATOM 1728 C CA . ILE B 1 91 ? 4.301 0.665 -5.367 1 97.44 91 ILE B CA 1
ATOM 1729 C C . ILE B 1 91 ? 5.797 0.917 -5.512 1 97.44 91 ILE B C 1
ATOM 1731 O O . ILE B 1 91 ? 6.613 0.188 -4.941 1 97.44 91 ILE B O 1
ATOM 1735 N N . HIS B 1 92 ? 6.152 1.923 -6.34 1 95.5 92 HIS B N 1
ATOM 1736 C CA . HIS B 1 92 ? 7.488 2.502 -6.277 1 95.5 92 HIS B CA 1
ATOM 1737 C C . HIS B 1 92 ? 7.504 3.76 -5.414 1 95.5 92 HIS B C 1
ATOM 1739 O O . HIS B 1 92 ? 6.789 4.723 -5.703 1 95.5 92 HIS B O 1
ATOM 1745 N N . GLN B 1 93 ? 8.211 3.703 -4.371 1 92.25 93 GLN B N 1
ATOM 1746 C CA . GLN B 1 93 ? 8.477 4.879 -3.551 1 92.25 93 GLN B CA 1
ATOM 1747 C C . GLN B 1 93 ? 9.883 5.422 -3.801 1 92.25 93 GLN B C 1
ATOM 1749 O O . GLN B 1 93 ? 10.875 4.762 -3.479 1 92.25 93 GLN B O 1
ATOM 1754 N N . GLU B 1 94 ? 9.969 6.586 -4.332 1 88.75 94 GLU B N 1
ATOM 1755 C CA . GLU B 1 94 ? 11.266 7.18 -4.656 1 88.75 94 GLU B CA 1
ATOM 1756 C C . GLU B 1 94 ? 11.648 8.25 -3.639 1 88.75 94 GLU B C 1
ATOM 1758 O O . GLU B 1 94 ? 10.867 9.164 -3.361 1 88.75 94 GLU B O 1
ATOM 1763 N N . TYR B 1 95 ? 12.773 8.109 -3.09 1 82 95 TYR B N 1
ATOM 1764 C CA . TYR B 1 95 ? 13.352 9.094 -2.174 1 82 95 TYR B CA 1
ATOM 1765 C C . TYR B 1 95 ? 14.391 9.953 -2.877 1 82 95 TYR B C 1
ATOM 1767 O O . TYR B 1 95 ? 15.273 9.43 -3.562 1 82 95 TYR B O 1
ATOM 1775 N N . LYS B 1 96 ? 14.156 11.227 -2.797 1 75 96 LYS B N 1
ATOM 1776 C CA . LYS B 1 96 ? 15.133 12.141 -3.383 1 75 96 LYS B CA 1
ATOM 1777 C C . LYS B 1 96 ? 15.961 12.82 -2.301 1 75 96 LYS B C 1
ATOM 1779 O O . LYS B 1 96 ? 15.438 13.234 -1.269 1 75 96 LYS B O 1
ATOM 1784 N N . GLY B 1 97 ? 17.219 12.516 -2.244 1 63.19 97 GLY B N 1
ATOM 1785 C CA . GLY B 1 97 ? 18.141 13.133 -1.304 1 63.19 97 GLY B CA 1
ATOM 1786 C C . GLY B 1 97 ? 17.922 14.625 -1.152 1 63.19 97 GLY B C 1
ATOM 1787 O O . GLY B 1 97 ? 17.234 15.242 -1.97 1 63.19 97 GLY B O 1
ATOM 1788 N N . LYS B 1 98 ? 18.266 15.172 0.038 1 55.22 98 LYS B N 1
ATOM 1789 C CA . LYS B 1 98 ? 18.234 16.578 0.436 1 55.22 98 LYS B CA 1
ATOM 1790 C C . LYS B 1 98 ? 18.797 17.469 -0.663 1 55.22 98 LYS B C 1
ATOM 1792 O O . LYS B 1 98 ? 18.531 18.672 -0.69 1 55.22 98 LYS B O 1
ATOM 1797 N N . GLY B 1 99 ? 19.75 17.031 -1.382 1 47.78 99 GLY B N 1
ATOM 1798 C CA . GLY B 1 99 ? 20.328 18.078 -2.221 1 47.78 99 GLY B CA 1
ATOM 1799 C C . GLY B 1 99 ? 19.312 18.719 -3.143 1 47.78 99 GLY B C 1
ATOM 1800 O O . GLY B 1 99 ? 19.516 19.844 -3.6 1 47.78 99 GLY B O 1
ATOM 1801 N N . SER B 1 100 ? 18.547 18.031 -3.781 1 44.38 100 SER B N 1
ATOM 1802 C CA . SER B 1 100 ? 17.875 18.672 -4.902 1 44.38 100 SER B CA 1
ATOM 1803 C C . SER B 1 100 ? 16.609 19.391 -4.449 1 44.38 100 SER B C 1
ATOM 1805 O O . SER B 1 100 ? 15.883 19.953 -5.266 1 44.38 100 SER B O 1
ATOM 1807 N N . VAL B 1 101 ? 16.047 18.953 -3.375 1 43.75 101 VAL B N 1
ATOM 1808 C CA . VAL B 1 101 ? 14.75 19.578 -3.143 1 43.75 101 VAL B CA 1
ATOM 1809 C C . VAL B 1 101 ? 14.938 20.969 -2.541 1 43.75 101 VAL B C 1
ATOM 1811 O O . VAL B 1 101 ? 15.523 21.109 -1.468 1 43.75 101 VAL B O 1
ATOM 1814 N N . SER B 1 102 ? 14.984 21.984 -3.365 1 38.34 102 SER B N 1
ATOM 1815 C CA . SER B 1 102 ? 14.945 23.375 -2.965 1 38.34 102 SER B CA 1
ATOM 1816 C C . SER B 1 102 ? 13.805 23.641 -1.985 1 38.34 102 SER B C 1
ATOM 1818 O O . SER B 1 102 ? 13.625 24.766 -1.526 1 38.34 102 SER B O 1
ATOM 1820 N N . ILE B 1 103 ? 12.578 23.125 -2.33 1 39.41 103 ILE B N 1
ATOM 1821 C CA . ILE B 1 103 ? 11.523 23.828 -1.602 1 39.41 103 ILE B CA 1
ATOM 1822 C C . ILE B 1 103 ? 11.664 23.547 -0.106 1 39.41 103 ILE B C 1
ATOM 1824 O O . ILE B 1 103 ? 12.023 22.438 0.298 1 39.41 103 ILE B O 1
ATOM 1828 N N . PRO B 1 104 ? 11.664 24.688 0.656 1 38.22 104 PRO B N 1
ATOM 1829 C CA . PRO B 1 104 ? 11.766 24.609 2.115 1 38.22 104 PRO B CA 1
ATOM 1830 C C . PRO B 1 104 ? 10.922 23.484 2.707 1 38.22 104 PRO B C 1
ATOM 1832 O O . PRO B 1 104 ? 9.719 23.641 2.92 1 38.22 104 PRO B O 1
ATOM 1835 N N . TYR B 1 105 ? 10.898 22.359 2.025 1 43.44 105 TYR B N 1
ATOM 1836 C CA . TYR B 1 105 ? 10.242 21.312 2.791 1 43.44 105 TYR B CA 1
ATOM 1837 C C . TYR B 1 105 ? 10.719 21.312 4.238 1 43.44 105 TYR B C 1
ATOM 1839 O O . TYR B 1 105 ? 11.852 21.703 4.523 1 43.44 105 TYR B O 1
ATOM 1847 N N . SER B 1 106 ? 9.852 21.469 5.074 1 44.53 106 SER B N 1
ATOM 1848 C CA . SER B 1 106 ? 10.367 21.344 6.434 1 44.53 106 SER B CA 1
ATOM 1849 C C . SER B 1 106 ? 11.469 20.297 6.508 1 44.53 106 SER B C 1
ATOM 1851 O O . SER B 1 106 ? 11.453 19.312 5.758 1 44.53 106 SER B O 1
ATOM 1853 N N . PRO B 1 107 ? 12.625 20.625 6.996 1 42.72 107 PRO B N 1
ATOM 1854 C CA . PRO B 1 107 ? 13.812 19.781 7.148 1 42.72 107 PRO B CA 1
ATOM 1855 C C . PRO B 1 107 ? 13.492 18.281 7.039 1 42.72 107 PRO B C 1
ATOM 1857 O O . PRO B 1 107 ? 14.336 17.5 6.602 1 42.72 107 PRO B O 1
ATOM 1860 N N . LEU B 1 108 ? 12.43 17.781 7.629 1 49.16 108 LEU B N 1
ATOM 1861 C CA . LEU B 1 108 ? 12.438 16.406 8.117 1 49.16 108 LEU B CA 1
ATOM 1862 C C . LEU B 1 108 ? 11.992 15.43 7.027 1 49.16 108 LEU B C 1
ATOM 1864 O O . LEU B 1 108 ? 12.367 14.258 7.051 1 49.16 108 LEU B O 1
ATOM 1868 N N . SER B 1 109 ? 10.938 15.672 6.238 1 56.06 109 SER B N 1
ATOM 1869 C CA . SER B 1 109 ? 10.5 14.484 5.508 1 56.06 109 SER B CA 1
ATOM 1870 C C . SER B 1 109 ? 11.141 14.414 4.125 1 56.06 109 SER B C 1
ATOM 1872 O O . SER B 1 109 ? 11.195 15.422 3.412 1 56.06 109 SER B O 1
ATOM 1874 N N . ILE B 1 110 ? 12.156 13.523 3.912 1 61.56 110 ILE B N 1
ATOM 1875 C CA . ILE B 1 110 ? 12.695 13.25 2.584 1 61.56 110 ILE B CA 1
ATOM 1876 C C . ILE B 1 110 ? 11.555 13.203 1.565 1 61.56 110 ILE B C 1
ATOM 1878 O O . ILE B 1 110 ? 10.609 12.43 1.724 1 61.56 110 ILE B O 1
ATOM 1882 N N . PRO B 1 111 ? 11.688 14.227 0.656 1 69.31 111 PRO B N 1
ATOM 1883 C CA . PRO B 1 111 ? 10.648 14.195 -0.376 1 69.31 111 PRO B CA 1
ATOM 1884 C C . PRO B 1 111 ? 10.516 12.828 -1.039 1 69.31 111 PRO B C 1
ATOM 1886 O O . PRO B 1 111 ? 11.523 12.203 -1.385 1 69.31 111 PRO B O 1
ATOM 1889 N N . THR B 1 112 ? 9.383 12.312 -0.91 1 82 112 THR B N 1
ATOM 1890 C CA . THR B 1 112 ? 9.133 11.008 -1.507 1 82 112 THR B CA 1
ATOM 1891 C C . THR B 1 112 ? 8.039 11.102 -2.568 1 82 112 THR B C 1
ATOM 1893 O O . THR B 1 112 ? 7.066 11.836 -2.4 1 82 112 THR B O 1
ATOM 1896 N N . THR B 1 113 ? 8.336 10.539 -3.775 1 87.88 113 THR B N 1
ATOM 1897 C CA . THR B 1 113 ? 7.344 10.383 -4.828 1 87.88 113 THR B CA 1
ATOM 1898 C C . THR B 1 113 ? 6.836 8.945 -4.883 1 87.88 113 THR B C 1
ATOM 1900 O O . THR B 1 113 ? 7.613 8 -4.723 1 87.88 113 THR B O 1
ATOM 1903 N N . TRP B 1 114 ? 5.566 8.875 -5.133 1 93.88 114 TRP B N 1
ATOM 1904 C CA . TRP B 1 114 ? 4.902 7.574 -5.125 1 93.88 114 TRP B CA 1
ATOM 1905 C C . TRP B 1 114 ? 4.367 7.227 -6.512 1 93.88 114 TRP B C 1
ATOM 1907 O O . TRP B 1 114 ? 3.775 8.07 -7.184 1 93.88 114 TRP B O 1
ATOM 1917 N N . HIS B 1 115 ? 4.578 5.984 -6.898 1 95.44 115 HIS B N 1
ATOM 1918 C CA . HIS B 1 115 ? 4.027 5.453 -8.141 1 95.44 115 HIS B CA 1
ATOM 1919 C C . HIS B 1 115 ? 3.355 4.105 -7.918 1 95.44 115 HIS B C 1
ATOM 1921 O O . HIS B 1 115 ? 4.004 3.061 -8.016 1 95.44 115 HIS B O 1
ATOM 1927 N N . PRO B 1 116 ? 2.08 4.172 -7.57 1 97.94 116 PRO B N 1
ATOM 1928 C CA . PRO B 1 116 ? 1.347 2.91 -7.438 1 97.94 116 PRO B CA 1
ATOM 1929 C C . PRO B 1 116 ? 0.812 2.395 -8.773 1 97.94 116 PRO B C 1
ATOM 1931 O O . PRO B 1 116 ? 0.476 3.189 -9.656 1 97.94 116 PRO B O 1
ATOM 1934 N N . PHE B 1 117 ? 0.697 1.101 -8.922 1 97.88 117 PHE B N 1
ATOM 1935 C CA . PHE B 1 117 ? 0.189 0.492 -10.148 1 97.88 117 PHE B CA 1
ATOM 1936 C C . PHE B 1 117 ? -0.411 -0.879 -9.859 1 97.88 117 PHE B C 1
ATOM 1938 O O . PHE B 1 117 ? -0.058 -1.523 -8.867 1 97.88 117 PHE B O 1
ATOM 1945 N N . VAL B 1 118 ? -1.338 -1.293 -10.703 1 97.19 118 VAL B N 1
ATOM 1946 C CA . VAL B 1 118 ? -1.945 -2.615 -10.586 1 97.19 118 VAL B CA 1
ATOM 1947 C C . VAL B 1 118 ? -1.006 -3.668 -11.164 1 97.19 118 VAL B C 1
ATOM 1949 O O . VAL B 1 118 ? -0.366 -3.438 -12.195 1 97.19 118 VAL B O 1
ATOM 1952 N N . MET B 1 119 ? -0.933 -4.781 -10.477 1 96.94 119 MET B N 1
ATOM 1953 C CA . MET B 1 119 ? -0.179 -5.93 -10.977 1 96.94 119 MET B CA 1
ATOM 1954 C C . MET B 1 119 ? -1.069 -7.164 -11.07 1 96.94 119 MET B C 1
ATOM 1956 O O . MET B 1 119 ? -2.014 -7.316 -10.297 1 96.94 119 MET B O 1
ATOM 1960 N N . HIS B 1 120 ? -0.78 -7.957 -12.016 1 95.06 120 HIS B N 1
ATOM 1961 C CA . HIS B 1 120 ? -1.382 -9.281 -12.164 1 95.06 120 HIS B CA 1
ATOM 1962 C C . HIS B 1 120 ? -0.408 -10.375 -11.75 1 95.06 120 HIS B C 1
ATOM 1964 O O . HIS B 1 120 ? 0.776 -10.32 -12.086 1 95.06 120 HIS B O 1
ATOM 1970 N N . GLY B 1 121 ? -0.941 -11.32 -10.977 1 93.38 121 GLY B N 1
ATOM 1971 C CA . GLY B 1 121 ? -0.038 -12.344 -10.477 1 93.38 121 GLY B CA 1
ATOM 1972 C C . GLY B 1 121 ? -0.638 -13.734 -10.508 1 93.38 121 GLY B C 1
ATOM 1973 O O . GLY B 1 121 ? -1.845 -13.891 -10.703 1 93.38 121 GLY B O 1
ATOM 1974 N N . THR B 1 122 ? 0.23 -14.664 -10.391 1 93.44 122 THR B N 1
ATOM 1975 C CA . THR B 1 122 ? -0.137 -16.062 -10.156 1 93.44 122 THR B CA 1
ATOM 1976 C C . THR B 1 122 ? 0.475 -16.562 -8.859 1 93.44 122 THR B C 1
ATOM 1978 O O . THR B 1 122 ? 1.57 -16.141 -8.477 1 93.44 122 THR B O 1
ATOM 1981 N N . ALA B 1 123 ? -0.286 -17.359 -8.242 1 91.5 123 ALA B N 1
ATOM 1982 C CA . ALA B 1 123 ? 0.132 -17.984 -6.988 1 91.5 123 ALA B CA 1
ATOM 1983 C C . ALA B 1 123 ? 0.085 -19.5 -7.086 1 91.5 123 ALA B C 1
ATOM 1985 O O . ALA B 1 123 ? -0.839 -20.062 -7.676 1 91.5 123 ALA B O 1
ATOM 1986 N N . LYS B 1 124 ? 1.101 -20.109 -6.492 1 89.75 124 LYS B N 1
ATOM 1987 C CA . LYS B 1 124 ? 1.173 -21.562 -6.449 1 89.75 124 LYS B CA 1
ATOM 1988 C C . LYS B 1 124 ? 1.538 -22.062 -5.055 1 89.75 124 LYS B C 1
ATOM 1990 O O . LYS B 1 124 ? 2.168 -21.344 -4.281 1 89.75 124 LYS B O 1
ATOM 1995 N N . ASN B 1 125 ? 1.01 -23.141 -4.773 1 87.31 125 ASN B N 1
ATOM 1996 C CA . ASN B 1 125 ? 1.424 -23.891 -3.59 1 87.31 125 ASN B CA 1
ATOM 1997 C C . ASN B 1 125 ? 2.33 -25.062 -3.959 1 87.31 125 ASN B C 1
ATOM 1999 O O . ASN B 1 125 ? 1.851 -26.109 -4.395 1 87.31 125 ASN B O 1
ATOM 2003 N N . VAL B 1 126 ? 3.607 -24.844 -3.891 1 82.81 126 VAL B N 1
ATOM 2004 C CA . VAL B 1 126 ? 4.562 -25.859 -4.305 1 82.81 126 VAL B CA 1
ATOM 2005 C C . VAL B 1 126 ? 5.18 -26.516 -3.076 1 82.81 126 VAL B C 1
ATOM 2007 O O . VAL B 1 126 ? 5.488 -25.844 -2.088 1 82.81 126 VAL B O 1
ATOM 2010 N N . VAL B 1 127 ? 5.168 -27.906 -2.951 1 72.88 127 VAL B N 1
ATOM 2011 C CA . VAL B 1 127 ? 5.766 -28.672 -1.87 1 72.88 127 VAL B CA 1
ATOM 2012 C C . VAL B 1 127 ? 7.285 -28.547 -1.916 1 72.88 127 VAL B C 1
ATOM 2014 O O . VAL B 1 127 ? 7.902 -28.75 -2.963 1 72.88 127 VAL B O 1
ATOM 2017 N N . VAL B 1 128 ? 7.863 -27.703 -1.002 1 60.12 128 VAL B N 1
ATOM 2018 C CA . VAL B 1 128 ? 9.32 -27.656 -0.957 1 60.12 128 VAL B CA 1
ATOM 2019 C C . VAL B 1 128 ? 9.859 -28.781 -0.085 1 60.12 128 VAL B C 1
ATOM 2021 O O . VAL B 1 128 ? 9.305 -29.062 0.983 1 60.12 128 VAL B O 1
ATOM 2024 N N . ALA B 1 129 ? 10.375 -29.797 -0.693 1 51.66 129 ALA B N 1
ATOM 2025 C CA . ALA B 1 129 ? 10.953 -30.953 -0.017 1 51.66 129 ALA B CA 1
ATOM 2026 C C . ALA B 1 129 ? 11.758 -30.531 1.206 1 51.66 129 ALA B C 1
ATOM 2028 O O . ALA B 1 129 ? 12.469 -29.531 1.169 1 51.66 129 ALA B O 1
ATOM 2029 N N . LEU B 1 130 ? 11.234 -30.984 2.436 1 42.22 130 LEU B N 1
ATOM 2030 C CA . LEU B 1 130 ? 12.094 -30.953 3.613 1 42.22 130 LEU B CA 1
ATOM 2031 C C . LEU B 1 130 ? 13.445 -31.578 3.314 1 42.22 130 LEU B C 1
ATOM 2033 O O . LEU B 1 130 ? 13.531 -32.562 2.584 1 42.22 130 LEU B O 1
#

Foldseek 3Di:
DFFWKWKDDPQKIKIWGHDPPLFPTKMWIDHPPDIDIDGSVQWDWDQDPQAIKIKGKPDDPDAPKTKMKIWHDHDDDDPAPDKDKDKTKIKIKMFDDPPPDPPPPPPPDGDIDMDMTMMIMMTHHYDDDD/DFFWKWKDDPQKIKIFGHDDPPFDTKMWIDHPPDIDIDGPVQWDWDQDPQAIKIKGKPDDPDAPKTKMKIWHDHDDDDPAPDKDKDKTKIKIKMFDDPPPPPDPPPPPDGDIDMDMTMMIMMTHHYDDDD